Protein 4H0H (pdb70)

B-factor: mean 30.55, std 14.92, range [14.15, 96.25]

Sequence (248 aa):
MEIQLQQSGPELVKPGASVKISCKASGYSFTDYIMLWVKQSHGKSLEWIGNINPYYGSTSYNLKFKGKATLTVDKSSSTAYMQLNSLTSEDSAVYYCARKNYYGSSLDYWGQGTTLTVSSAKTTGGGGSDVVMTQTPFSLPVSLGDQASISCRSSQSLVHSNGNTYLHWYLQKPGQSPKLLIYKVSNRFSGVPDRFSGSGSGTDFTLKISRVEAEDLGVYFCSQSTHVPYTFGGGTKLEIKFYPYPYA

Secondary structure (DSSP, 8-state):
---EEEE---EEE-TT--EEEEEEEESS-GGGSEEEEEEE-TTS-EEEEEEEETTTTEEEE-GGGBTTEEEEEETTTTEEEEEE-S--GGG-EEEEEEEE-SSS-SEEEE---EEEEE-S-S-----TTPPPEEEE-SEEEE-TT--EEEEEEESS--B-TTS-B-EEEEEE-TTS--EEEEETTTEEPTT--TTEEEEEETTEEEEEESS--GGG-EEEEEEE-SSSSPEE---EEEEE-/--S----

Solvent-accessible surface area: 11601 Å² total; per-residue (Å²): 201,149,43,102,7,94,7,33,44,91,53,61,19,129,78,57,40,57,9,108,0,28,0,105,4,35,30,38,61,9,33,42,62,8,1,3,0,0,19,19,13,181,82,142,28,7,45,8,0,0,14,2,17,1,89,143,42,59,58,53,43,29,150,135,12,132,76,47,5,67,7,56,34,56,116,118,44,33,9,0,54,0,60,2,45,73,1,68,84,142,12,38,8,39,2,9,0,0,18,3,0,78,114,0,1,0,6,10,67,29,0,102,12,1,61,1,32,11,28,86,48,197,109,97,85,114,49,88,102,58,5,84,11,80,9,78,46,181,47,36,61,5,53,96,46,54,147,7,58,3,35,0,129,8,76,76,51,0,77,23,120,68,54,56,23,4,0,1,0,1,10,21,64,97,94,76,11,0,107,6,13,0,39,48,16,62,59,96,31,95,84,22,46,120,26,4,44,8,52,38,82,17,43,56,0,26,0,97,2,71,119,2,60,69,99,2,37,2,34,0,4,0,8,0,5,11,56,93,32,16,25,28,0,56,7,0,88,1,70,67,178,145,57,3,94,20,42,105

Foldseek 3Di:
DDKAWAKDAAAEAAQQAKDKIKTQIDDDQLQQWKKWKWWAAVPWDIHTAKIARQVVQDIDGDVVCVVAWDWGDDNVRSMIMIMGGRHDQVRFTWMKIFTADDVQRHGAYIYFTYGYGHDPDDDDRDPPPDKAKAKPDQEAADAFFAKDKIKIFIPWFQQAPVRFRFKFKWFAAPSGDIHTAGGRFFHGDPPHDPQWGKHDGTGIIMIMRRGHDPVRFGWMKMWGDSDPPIDIYGIYGYYYD/DDDDDDD

CATH classification: 2.60.40.10 (+1 more: 2.60.40.10)

Radius of gyration: 17.87 Å; Cα contacts (8 Å, |Δi|>4): 669; chains: 2; bounding box: 43×42×44 Å

Nearest PDB structures (foldseek):
  4h0h-assembly1_B  TM=1.004E+00  e=2.629E-48  Mus musculus
  4h0i-assembly1_A  TM=1.002E+00  e=5.756E-45  Mus musculus
  5vf2-assembly1_A  TM=9.986E-01  e=4.930E-45  Mus musculus
  5yd5-assembly2_C  TM=9.554E-01  e=4.126E-36  Mus musculus
  3juy-assembly2_B  TM=9.119E-01  e=1.283E-30  Homo sapiens

Structure (mmCIF, N/CA/C/O backbone):
data_4H0H
#
_entry.id   4H0H
#
_cell.length_a   80.330
_cell.length_b   80.330
_cell.length_c   74.980
_cell.angle_alpha   90.00
_cell.angle_beta   90.00
_cell.angle_gamma   120.00
#
_symmetry.space_group_name_H-M   'P 31 2 1'
#
loop_
_entity.id
_entity.type
_entity.pdbx_description
1 polymer '2D10 scFv'
2 polymer peptide
3 water water
#
loop_
_atom_site.group_PDB
_atom_site.id
_atom_site.type_symbol
_atom_site.label_atom_id
_atom_site.label_alt_id
_atom_site.label_comp_id
_atom_site.label_asym_id
_atom_site.label_entity_id
_atom_site.label_seq_id
_atom_site.pdbx_PDB_ins_code
_atom_site.Cartn_x
_atom_site.Cartn_y
_atom_site.Cartn_z
_atom_site.occupancy
_atom_site.B_iso_or_equiv
_atom_site.auth_seq_id
_atom_site.auth_comp_id
_atom_site.auth_asym_id
_atom_site.auth_atom_id
_atom_site.pdbx_PDB_model_num
ATOM 1 N N . MET A 1 1 ? 32.484 -11.678 -20.369 1.00 54.10 1 MET B N 1
ATOM 2 C CA . MET A 1 1 ? 32.506 -11.128 -18.948 1.00 55.95 1 MET B CA 1
ATOM 3 C C . MET A 1 1 ? 32.661 -12.217 -17.856 1.00 54.30 1 MET B C 1
ATOM 4 O O . MET A 1 1 ? 32.695 -11.879 -16.644 1.00 54.15 1 MET B O 1
ATOM 9 N N . GLU A 1 2 ? 32.798 -13.484 -18.308 1.00 51.06 2 GLU B N 1
ATOM 10 C CA . GLU A 1 2 ? 32.853 -14.661 -17.404 1.00 47.95 2 GLU B CA 1
ATOM 11 C C . GLU A 1 2 ? 31.876 -14.627 -16.209 1.00 43.74 2 GLU B C 1
ATOM 12 O O . GLU A 1 2 ? 31.637 -13.596 -15.600 1.00 42.99 2 GLU B O 1
ATOM 18 N N . ILE A 1 3 ? 31.295 -15.772 -15.939 1.00 40.70 3 ILE B N 1
ATOM 19 C CA . ILE A 1 3 ? 30.231 -15.862 -15.000 1.00 36.53 3 ILE B CA 1
ATOM 20 C C . ILE A 1 3 ? 30.802 -15.753 -13.588 1.00 35.22 3 ILE B C 1
ATOM 21 O O . ILE A 1 3 ? 31.845 -16.318 -13.276 1.00 33.07 3 ILE B O 1
ATOM 26 N N . GLN A 1 4 ? 30.080 -15.025 -12.736 1.00 34.05 4 GLN B N 1
ATOM 27 C CA . GLN A 1 4 ? 30.397 -14.946 -11.339 1.00 30.58 4 GLN B CA 1
ATOM 28 C C . GLN A 1 4 ? 29.159 -14.864 -10.413 1.00 28.26 4 GLN B C 1
ATOM 29 O O . GLN A 1 4 ? 28.199 -14.187 -10.738 1.00 25.51 4 GLN B O 1
ATOM 35 N N . LEU A 1 5 ? 29.190 -15.588 -9.280 1.00 25.11 5 LEU B N 1
ATOM 36 C CA . LEU A 1 5 ? 28.073 -15.599 -8.332 1.00 23.91 5 LEU B CA 1
ATOM 37 C C . LEU A 1 5 ? 28.737 -15.078 -7.084 1.00 24.35 5 LEU B C 1
ATOM 38 O O . LEU A 1 5 ? 29.562 -15.750 -6.489 1.00 23.10 5 LEU B O 1
ATOM 43 N N . GLN A 1 6 ? 28.327 -13.872 -6.701 1.00 23.09 6 GLN B N 1
ATOM 44 C CA . GLN A 1 6 ? 28.941 -13.204 -5.573 1.00 23.96 6 GLN B CA 1
ATOM 45 C C . GLN A 1 6 ? 27.960 -13.092 -4.376 1.00 23.31 6 GLN B C 1
ATOM 46 O O . GLN A 1 6 ? 26.987 -12.366 -4.411 1.00 20.16 6 GLN B O 1
ATOM 52 N N . GLN A 1 7 ? 28.257 -13.840 -3.302 1.00 23.45 7 GLN B N 1
ATOM 53 C CA . GLN A 1 7 ? 27.318 -13.851 -2.128 1.00 22.62 7 GLN B CA 1
ATOM 54 C C . GLN A 1 7 ? 27.694 -12.794 -1.117 1.00 23.03 7 GLN B C 1
ATOM 55 O O . GLN A 1 7 ? 28.859 -12.295 -1.080 1.00 21.14 7 GLN B O 1
ATOM 61 N N . SER A 1 8 ? 26.768 -12.485 -0.246 1.00 22.83 8 SER B N 1
ATOM 62 C CA . SER A 1 8 ? 27.013 -11.562 0.793 1.00 23.40 8 SER B CA 1
ATOM 63 C C . SER A 1 8 ? 27.991 -12.081 1.844 1.00 22.18 8 SER B C 1
ATOM 64 O O . SER A 1 8 ? 28.340 -13.286 1.869 1.00 20.90 8 SER B O 1
ATOM 6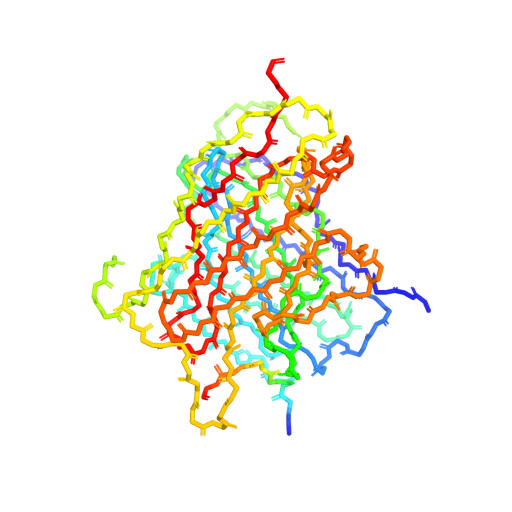7 N N . GLY A 1 9 ? 28.483 -11.181 2.689 1.00 21.53 9 GLY B N 1
ATOM 68 C CA . GLY A 1 9 ? 29.593 -11.550 3.585 1.00 21.94 9 GLY B CA 1
ATOM 69 C C . GLY A 1 9 ? 29.136 -12.422 4.772 1.00 23.23 9 GLY B C 1
ATOM 70 O O . GLY A 1 9 ? 27.959 -12.649 4.968 1.00 22.41 9 GLY B O 1
ATOM 71 N N . PRO A 1 10 ? 30.095 -12.867 5.585 1.00 23.75 10 PRO B N 1
ATOM 72 C CA . PRO A 1 10 ? 29.792 -13.722 6.770 1.00 24.25 10 PRO B CA 1
ATOM 73 C C . PRO A 1 10 ? 28.848 -13.069 7.703 1.00 25.94 10 PRO B C 1
ATOM 74 O O . PRO A 1 10 ? 28.842 -11.796 7.826 1.00 25.53 10 PRO B O 1
ATOM 78 N N . GLU A 1 11 ? 28.006 -13.887 8.371 1.00 26.20 11 GLU B N 1
ATOM 79 C CA . GLU A 1 11 ? 26.977 -13.358 9.251 1.00 28.21 11 GLU B CA 1
ATOM 80 C C . GLU A 1 11 ? 27.109 -13.919 10.690 1.00 28.93 11 GLU B C 1
ATOM 81 O O . GLU A 1 11 ? 27.379 -15.093 10.884 1.00 27.10 11 GLU B O 1
ATOM 87 N N . LEU A 1 12 ? 26.839 -13.058 11.650 1.00 29.70 12 LEU B N 1
ATOM 88 C CA . LEU A 1 12 ? 26.881 -13.411 13.071 1.00 31.41 12 LEU B CA 1
ATOM 89 C C . LEU A 1 12 ? 25.520 -13.015 13.589 1.00 30.89 12 LEU B C 1
ATOM 90 O O . LEU A 1 12 ? 25.197 -11.838 13.558 1.00 32.17 12 LEU B O 1
ATOM 95 N N . VAL A 1 13 ? 24.694 -13.995 13.974 1.00 27.19 13 VAL B N 1
ATOM 96 C CA . VAL A 1 13 ? 23.356 -13.655 14.357 1.00 29.96 13 VAL B CA 1
ATOM 97 C C . VAL A 1 13 ? 22.968 -14.355 15.667 1.00 29.22 13 VAL B C 1
ATOM 98 O O . VAL A 1 13 ? 23.598 -15.343 16.040 1.00 29.95 13 VAL B O 1
ATOM 102 N N . LYS A 1 14 ? 21.993 -13.782 16.347 1.00 29.17 14 LYS B N 1
ATOM 103 C CA . LYS A 1 14 ? 21.479 -14.324 17.613 1.00 31.93 14 LYS B CA 1
ATOM 104 C C . LYS A 1 14 ? 20.442 -15.459 17.278 1.00 28.48 14 LYS B C 1
ATOM 105 O O . LYS A 1 14 ? 19.702 -15.354 16.339 1.00 25.40 14 LYS B O 1
ATOM 111 N N . PRO A 1 15 ? 20.391 -16.487 18.129 1.00 28.48 15 PRO B N 1
ATOM 112 C CA . PRO A 1 15 ? 19.384 -17.534 17.923 1.00 27.59 15 PRO B CA 1
ATOM 113 C C . PRO A 1 15 ? 18.013 -16.908 17.875 1.00 26.95 15 PRO B C 1
ATOM 114 O O . PRO A 1 15 ? 17.739 -15.975 18.604 1.00 26.27 15 PRO B O 1
ATOM 118 N N . GLY A 1 16 ? 17.164 -17.386 1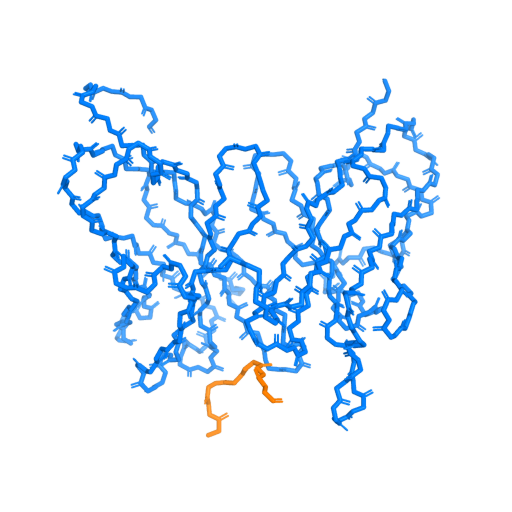6.987 1.00 24.35 16 GLY B N 1
ATOM 119 C CA . GLY A 1 16 ? 15.820 -16.814 16.939 1.00 25.81 16 GLY B CA 1
ATOM 120 C C . GLY A 1 16 ? 15.686 -15.705 15.897 1.00 26.01 16 GLY B C 1
ATOM 121 O O . GLY A 1 16 ? 14.596 -15.420 15.440 1.00 26.26 16 GLY B O 1
ATOM 122 N N . ALA A 1 17 ? 16.818 -15.146 15.474 1.00 25.89 17 ALA B N 1
ATOM 123 C CA . ALA A 1 17 ? 16.774 -14.076 14.487 1.00 26.51 17 ALA B CA 1
ATOM 124 C C . ALA A 1 17 ? 16.593 -14.727 13.116 1.00 26.85 17 ALA B C 1
ATOM 125 O O . ALA A 1 17 ? 16.535 -15.987 12.984 1.00 23.60 17 ALA B O 1
ATOM 127 N N . SER A 1 18 ? 16.502 -13.868 12.101 1.00 26.64 18 SER B N 1
ATOM 128 C CA . SER A 1 18 ? 16.435 -14.322 10.678 1.00 27.64 18 SER B CA 1
ATOM 129 C C . SER A 1 18 ? 17.641 -13.728 9.965 1.00 26.63 18 SER B C 1
ATOM 130 O O . SER A 1 18 ? 18.251 -12.760 10.454 1.00 25.85 18 SER B O 1
ATOM 133 N N . VAL A 1 19 ? 17.997 -14.311 8.827 1.00 24.55 19 VAL B N 1
ATOM 134 C CA . VAL A 1 19 ? 19.103 -13.726 7.993 1.00 24.99 19 VAL B CA 1
ATOM 135 C C . VAL A 1 19 ? 18.665 -13.831 6.523 1.00 25.69 19 VAL B C 1
ATOM 136 O O . VAL A 1 19 ? 17.953 -14.786 6.132 1.00 22.06 19 VAL B O 1
ATOM 140 N N . LYS A 1 20 ? 19.026 -12.826 5.745 1.00 24.34 20 LYS B N 1
ATOM 141 C CA . LYS A 1 20 ? 18.737 -12.870 4.327 1.00 25.59 20 LYS B CA 1
ATOM 142 C C . LYS A 1 20 ? 20.063 -12.824 3.577 1.00 25.89 20 LYS B C 1
ATOM 143 O O . LYS A 1 20 ? 20.743 -11.834 3.617 1.00 26.64 20 LYS B O 1
ATOM 149 N N . ILE A 1 21 ? 20.453 -13.949 2.989 1.00 25.05 21 ILE B N 1
ATOM 150 C CA . ILE A 1 21 ? 21.731 -14.052 2.282 1.00 23.89 21 ILE B CA 1
ATOM 151 C C . ILE A 1 21 ? 21.490 -13.723 0.760 1.00 24.47 21 ILE B C 1
ATOM 152 O O . ILE A 1 21 ? 20.528 -14.201 0.164 1.00 23.99 21 ILE B O 1
ATOM 157 N N . SER A 1 22 ? 22.386 -12.914 0.157 1.00 22.57 22 SER B N 1
ATOM 158 C CA . SER A 1 22 ? 22.235 -12.563 -1.259 1.00 22.38 22 SER B CA 1
ATOM 159 C C . SER A 1 22 ? 23.234 -13.276 -2.144 1.00 21.15 22 SER B C 1
ATOM 160 O O . SER A 1 22 ? 24.254 -13.660 -1.735 1.00 21.75 22 SER B O 1
ATOM 163 N N . CYS A 1 23 ? 22.877 -13.388 -3.439 1.00 23.39 23 CYS B N 1
ATOM 164 C CA . CYS A 1 23 ? 23.725 -14.071 -4.411 1.00 22.09 23 CYS B CA 1
ATOM 165 C C . CYS A 1 23 ? 23.587 -13.298 -5.722 1.00 22.37 23 CYS B C 1
ATOM 166 O O . CYS A 1 23 ? 22.648 -13.528 -6.473 1.00 18.84 23 CYS B O 1
ATOM 169 N N . LYS A 1 24 ? 24.524 -12.360 -5.966 1.00 21.84 24 LYS B N 1
ATOM 170 C CA . LYS A 1 24 ? 24.423 -11.494 -7.174 1.00 22.97 24 LYS B CA 1
ATOM 171 C C . LYS A 1 24 ? 25.107 -12.183 -8.347 1.00 22.13 24 LYS B C 1
ATOM 172 O O . LYS A 1 24 ? 26.280 -12.547 -8.302 1.00 21.16 24 LYS B O 1
ATOM 178 N N . ALA A 1 25 ? 24.348 -12.377 -9.414 1.00 22.74 25 ALA B N 1
ATOM 179 C CA . ALA A 1 25 ? 24.890 -13.056 -10.581 1.00 23.56 25 ALA B CA 1
ATOM 180 C C . ALA A 1 25 ? 25.361 -11.960 -11.611 1.00 24.92 25 ALA B C 1
ATOM 181 O O . ALA A 1 25 ? 24.737 -10.928 -11.755 1.00 23.54 25 ALA B O 1
ATOM 183 N N . SER A 1 26 ? 26.428 -12.261 -12.314 1.00 27.25 26 SER B N 1
ATOM 184 C CA . SER A 1 26 ? 26.908 -11.410 -13.402 1.00 28.27 26 SER B CA 1
ATOM 185 C C . SER A 1 26 ? 27.585 -12.318 -14.440 1.00 27.98 26 SER B C 1
ATOM 186 O O . SER A 1 26 ? 28.079 -13.455 -14.124 1.00 26.64 26 SER B O 1
ATOM 189 N N . GLY A 1 27 ? 27.537 -11.865 -15.707 1.00 27.68 27 GLY B N 1
ATOM 190 C CA . GLY A 1 27 ? 28.238 -12.636 -16.803 1.00 27.09 27 GLY B CA 1
ATOM 191 C C . GLY A 1 27 ? 27.280 -13.558 -17.525 1.00 26.00 27 GLY B C 1
ATOM 192 O O . GLY A 1 27 ? 27.672 -14.229 -18.475 1.00 26.74 27 GLY B O 1
ATOM 193 N N . TYR A 1 28 ? 26.001 -13.597 -17.094 1.00 23.99 28 TYR B N 1
ATOM 194 C CA . TYR A 1 28 ? 24.997 -14.435 -17.836 1.00 23.31 28 TYR B CA 1
ATOM 195 C C . TYR A 1 28 ? 23.603 -13.899 -17.693 1.00 21.68 28 TYR B C 1
ATOM 196 O O . TYR A 1 28 ? 23.358 -13.009 -16.903 1.00 24.14 28 TYR B O 1
ATOM 205 N N . SER A 1 29 ? 22.691 -14.452 -18.436 1.00 20.96 29 SER B N 1
ATOM 206 C CA . SER A 1 29 ? 21.314 -14.011 -18.450 1.00 22.51 29 SER B CA 1
ATOM 207 C C . SER A 1 29 ? 20.624 -14.664 -17.213 1.00 21.12 29 SER B C 1
ATOM 208 O O . SER A 1 29 ? 20.281 -15.845 -17.236 1.00 20.12 29 SER B O 1
ATOM 211 N N . PHE A 1 30 ? 20.486 -13.860 -16.167 1.00 21.36 30 PHE B N 1
ATOM 212 C CA . PHE A 1 30 ? 19.955 -14.298 -14.867 1.00 21.67 30 PHE B CA 1
ATOM 213 C C . PHE A 1 30 ? 18.673 -15.143 -14.967 1.00 22.24 30 PHE B C 1
ATOM 214 O O . PHE A 1 30 ? 18.579 -16.204 -14.359 1.00 20.11 30 PHE B O 1
ATOM 222 N N . THR A 1 31 ? 17.693 -14.699 -15.771 1.00 22.58 31 THR B N 1
ATOM 223 C CA . THR A 1 31 ? 16.420 -15.429 -15.859 1.00 23.96 31 THR B CA 1
ATOM 224 C C . THR A 1 31 ? 16.433 -16.693 -16.736 1.00 22.40 31 THR B C 1
ATOM 225 O O . THR A 1 31 ? 15.438 -17.321 -16.867 1.00 23.65 31 THR B O 1
ATOM 229 N N . ASP A 1 32 ? 17.575 -17.059 -17.335 1.00 22.42 32 ASP B N 1
ATOM 230 C CA . ASP A 1 32 ? 17.659 -18.262 -18.158 1.00 19.79 32 ASP B CA 1
ATOM 231 C C . ASP A 1 32 ? 18.169 -19.488 -17.487 1.00 21.58 32 ASP B C 1
ATOM 232 O O . ASP A 1 32 ? 18.359 -20.548 -18.148 1.00 21.31 32 ASP B O 1
ATOM 237 N N . TYR A 1 33 ? 18.489 -19.378 -16.182 1.00 18.13 33 TYR B N 1
ATOM 238 C CA . TYR A 1 33 ? 19.104 -20.502 -15.442 1.00 18.25 33 TYR B CA 1
ATOM 239 C C . TYR A 1 33 ? 18.485 -20.622 -14.019 1.00 18.26 33 TYR B C 1
ATOM 240 O O . TYR A 1 33 ? 18.337 -19.598 -13.340 1.00 15.73 33 TYR B O 1
ATOM 249 N N . ILE A 1 34 ? 18.194 -21.876 -13.613 1.00 18.79 34 ILE B N 1
ATOM 250 C CA . ILE A 1 34 ? 17.720 -22.153 -12.247 1.00 19.12 34 ILE B CA 1
ATOM 251 C C . ILE A 1 34 ? 18.830 -21.816 -11.265 1.00 20.57 34 ILE B C 1
ATOM 252 O O . ILE A 1 34 ? 20.000 -22.091 -11.547 1.00 19.98 34 ILE B O 1
ATOM 257 N N . MET A 1 35 ? 18.461 -21.217 -10.121 1.00 19.78 35 MET B N 1
ATOM 258 C CA . MET A 1 35 ? 19.464 -20.942 -9.093 1.00 19.10 35 MET B CA 1
ATOM 259 C C . MET A 1 35 ? 19.146 -21.899 -7.966 1.00 18.95 35 MET B C 1
ATOM 260 O O . MET A 1 35 ? 17.979 -21.991 -7.540 1.00 18.14 35 MET B O 1
ATOM 265 N N . LEU A 1 36 ? 20.162 -22.674 -7.556 1.00 16.02 36 LEU B N 1
ATOM 266 C CA . LEU A 1 36 ? 20.001 -23.659 -6.559 1.00 17.69 36 LEU B CA 1
ATOM 267 C C . LEU A 1 36 ? 20.781 -23.219 -5.316 1.00 18.09 36 LEU B C 1
ATOM 268 O O . LEU A 1 36 ? 21.844 -22.535 -5.430 1.00 17.16 36 LEU B O 1
ATOM 273 N N . TRP A 1 37 ? 20.332 -23.644 -4.138 1.00 15.13 37 TRP B N 1
ATOM 274 C CA . TRP A 1 37 ? 21.068 -23.327 -2.917 1.00 16.01 37 TRP B CA 1
ATOM 275 C C . TRP A 1 37 ? 21.429 -24.590 -2.173 1.00 17.79 37 TRP B C 1
ATOM 276 O O . TRP A 1 37 ? 20.656 -25.619 -2.209 1.00 14.95 37 TRP B O 1
ATOM 287 N N . VAL A 1 38 ? 22.585 -24.562 -1.504 1.00 17.53 38 VAL B N 1
ATOM 288 C CA . VAL A 1 38 ? 23.141 -25.753 -0.857 1.00 17.07 38 VAL B CA 1
ATOM 289 C C . VAL A 1 38 ? 23.645 -25.355 0.530 1.00 17.15 38 VAL B C 1
ATOM 290 O O . VAL A 1 38 ? 24.182 -24.251 0.704 1.00 18.14 38 VAL B O 1
ATOM 294 N N . LYS A 1 39 ? 23.463 -26.245 1.495 1.00 16.41 39 LYS B N 1
ATOM 295 C CA . LYS A 1 39 ? 23.983 -26.041 2.852 1.00 17.30 39 LYS B CA 1
ATOM 296 C C . LYS A 1 39 ? 25.108 -26.975 3.106 1.00 17.01 39 LYS B C 1
ATOM 297 O O . LYS A 1 39 ? 25.027 -28.180 2.738 1.00 17.45 39 LYS B O 1
ATOM 303 N N . GLN A 1 40 ? 26.153 -26.510 3.798 1.00 17.68 40 GLN B N 1
ATOM 304 C CA . GLN A 1 40 ? 27.194 -27.439 4.140 1.00 18.99 40 GLN B CA 1
ATOM 305 C C . GLN A 1 40 ? 27.616 -27.200 5.600 1.00 21.71 40 GLN B C 1
ATOM 306 O O . GLN A 1 40 ? 28.299 -26.232 5.913 1.00 19.49 40 GLN B O 1
ATOM 312 N N . SER A 1 41 ? 27.138 -28.070 6.486 1.00 24.91 41 SER B N 1
ATOM 313 C CA . SER A 1 41 ? 27.465 -27.970 7.904 1.00 29.28 41 SER B CA 1
ATOM 314 C C . SER A 1 41 ? 28.961 -28.307 7.998 1.00 32.70 41 SER B C 1
ATOM 315 O O . SER A 1 41 ? 29.467 -29.153 7.233 1.00 32.26 41 SER B O 1
ATOM 318 N N . HIS A 1 42 ? 29.651 -27.682 8.974 1.00 36.73 42 HIS B N 1
ATOM 319 C CA . HIS A 1 42 ? 31.113 -27.822 9.050 1.00 40.36 42 HIS B CA 1
ATOM 320 C C . HIS A 1 42 ? 31.418 -29.317 9.051 1.00 40.59 42 HIS B C 1
ATOM 321 O O . HIS A 1 42 ? 30.871 -30.085 9.872 1.00 41.41 42 HIS B O 1
ATOM 328 N N . GLY A 1 43 ? 32.196 -29.738 8.056 1.00 41.77 43 GLY B N 1
ATOM 329 C CA . GLY A 1 43 ? 32.743 -31.110 8.060 1.00 42.32 43 GLY B CA 1
ATOM 330 C C . GLY A 1 43 ? 31.784 -32.130 7.495 1.00 42.01 43 GLY B C 1
ATOM 331 O O . GLY A 1 43 ? 32.113 -33.330 7.420 1.00 41.66 43 GLY B O 1
ATOM 332 N N . LYS A 1 44 ? 30.609 -31.665 7.073 1.00 40.02 44 LYS B N 1
ATOM 333 C CA . LYS A 1 44 ? 29.628 -32.578 6.506 1.00 39.49 44 LYS B CA 1
ATOM 334 C C . LYS A 1 44 ? 29.436 -32.441 4.998 1.00 37.79 44 LYS B C 1
ATOM 335 O O . LYS A 1 44 ? 30.179 -31.679 4.330 1.00 37.17 44 LYS B O 1
ATOM 341 N N . SER A 1 45 ? 28.463 -33.188 4.477 1.00 33.53 45 SER B N 1
ATOM 342 C CA . SER A 1 45 ? 28.291 -33.225 3.038 1.00 32.96 45 SER B CA 1
ATOM 343 C C . SER A 1 45 ? 27.437 -32.008 2.627 1.00 28.93 45 SER B C 1
ATOM 344 O O . SER A 1 45 ? 27.073 -31.172 3.434 1.00 29.32 45 SER B O 1
ATOM 347 N N . LEU A 1 46 ? 27.159 -31.927 1.366 1.00 26.54 46 LEU B N 1
ATOM 348 C CA . LEU A 1 46 ? 26.367 -30.868 0.801 1.00 22.94 46 LEU B CA 1
ATOM 349 C C . LEU A 1 46 ? 24.876 -31.327 0.897 1.00 22.37 46 LEU B C 1
ATOM 350 O O . LEU A 1 46 ? 24.598 -32.463 0.617 1.00 20.44 46 LEU B O 1
ATOM 355 N N . GLU A 1 47 ? 24.011 -30.395 1.199 1.00 20.89 47 GLU B N 1
ATOM 356 C CA . GLU A 1 47 ? 22.588 -30.645 1.233 1.00 21.66 47 GLU B CA 1
ATOM 357 C C . GLU A 1 47 ? 21.827 -29.675 0.337 1.00 19.02 47 GLU B C 1
ATOM 358 O O . GLU A 1 47 ? 22.007 -28.443 0.424 1.00 18.85 47 GLU B O 1
ATOM 364 N N . TRP A 1 48 ? 20.999 -30.235 -0.540 1.00 19.44 48 TRP B N 1
ATOM 365 C CA . TRP A 1 48 ? 20.165 -29.408 -1.422 1.00 18.36 48 TRP B CA 1
ATOM 366 C C . TRP A 1 48 ? 19.115 -28.711 -0.536 1.00 19.81 48 TRP B C 1
ATOM 367 O O . TRP A 1 48 ? 18.401 -29.375 0.242 1.00 19.32 48 TRP B O 1
ATOM 378 N N . ILE A 1 49 ? 19.001 -27.392 -0.660 1.00 17.26 49 ILE B N 1
ATOM 379 C CA . ILE A 1 49 ? 18.032 -26.665 0.061 1.00 18.74 49 ILE B CA 1
ATOM 380 C C . ILE A 1 49 ? 16.781 -26.430 -0.761 1.00 21.43 49 ILE B C 1
ATOM 381 O O . ILE A 1 49 ? 15.631 -26.628 -0.284 1.00 20.51 49 ILE B O 1
ATOM 386 N N . GLY A 1 50 ? 16.966 -25.885 -1.981 1.00 20.01 50 GLY B N 1
ATOM 387 C CA . GLY A 1 50 ? 15.804 -25.663 -2.865 1.00 17.76 50 GLY B CA 1
ATOM 388 C C . GLY A 1 50 ? 16.309 -24.981 -4.129 1.00 19.66 50 GLY B C 1
ATOM 389 O O . GLY A 1 50 ? 17.515 -24.628 -4.208 1.00 19.61 50 GLY B O 1
ATOM 390 N N . ASN A 1 51 ? 15.416 -24.773 -5.060 1.00 19.21 51 ASN B N 1
ATOM 391 C CA . ASN A 1 51 ? 15.712 -24.151 -6.348 1.00 20.97 51 ASN B CA 1
ATOM 392 C C . ASN A 1 51 ? 14.736 -23.024 -6.569 1.00 19.17 51 ASN B C 1
ATOM 393 O O . ASN A 1 51 ? 13.599 -23.097 -6.122 1.00 21.65 51 ASN B O 1
ATOM 398 N N . ILE A 1 52 ? 15.130 -22.044 -7.330 1.00 19.33 52 ILE B N 1
ATOM 399 C CA . ILE A 1 52 ? 14.225 -20.981 -7.757 1.00 18.88 52 ILE B CA 1
ATOM 400 C C . ILE A 1 52 ? 14.430 -20.795 -9.250 1.00 21.11 52 ILE B C 1
ATOM 401 O O . ILE A 1 52 ? 15.544 -20.820 -9.748 1.00 19.00 52 ILE B O 1
ATOM 406 N N . ASN A 1 53 ? 13.332 -20.633 -9.952 1.00 21.30 53 ASN B N 1
ATOM 407 C CA . ASN A 1 53 ? 13.370 -20.263 -11.374 1.00 21.38 53 ASN B CA 1
ATOM 408 C C . ASN A 1 53 ? 13.168 -18.760 -11.442 1.00 21.61 53 ASN B C 1
ATOM 409 O O . ASN A 1 53 ? 12.021 -18.267 -11.270 1.00 21.78 53 ASN B O 1
ATOM 414 N N . PRO A 1 54 ? 14.256 -18.000 -11.694 1.00 20.76 54 PRO B N 1
ATOM 415 C CA . PRO A 1 54 ? 14.235 -16.542 -11.692 1.00 22.25 54 PRO B CA 1
ATOM 416 C C . PRO A 1 54 ? 13.223 -15.966 -12.714 1.00 24.24 54 PRO B C 1
ATOM 417 O O . PRO A 1 54 ? 12.663 -14.863 -12.508 1.00 23.28 54 PRO B O 1
ATOM 421 N N . TYR A 1 55 ? 12.964 -16.705 -13.755 1.00 26.21 55 TYR B N 1
ATOM 422 C CA . TYR A 1 55 ? 12.005 -16.190 -14.752 1.00 29.36 55 TYR B CA 1
ATOM 423 C C . TYR A 1 55 ? 10.551 -16.111 -14.177 1.00 30.84 55 TYR B C 1
ATOM 424 O O . TYR A 1 55 ? 9.886 -15.047 -14.299 1.00 29.40 55 TYR B O 1
ATOM 433 N N . TYR A 1 56 ? 10.113 -17.175 -13.529 1.00 30.54 56 TYR B N 1
ATOM 434 C CA . TYR A 1 56 ? 8.765 -17.238 -12.891 1.00 32.57 56 TYR B CA 1
ATOM 435 C C . TYR A 1 56 ? 8.712 -16.865 -11.455 1.00 32.49 56 TYR B C 1
ATOM 436 O O . TYR A 1 56 ? 7.643 -16.429 -10.939 1.00 31.36 56 TYR B O 1
ATOM 445 N N . GLY A 1 57 ? 9.832 -17.037 -10.750 1.00 30.58 57 GLY B N 1
ATOM 446 C CA . GLY A 1 57 ? 9.834 -16.817 -9.272 1.00 27.34 57 GLY B CA 1
ATOM 447 C C . GLY A 1 57 ? 9.269 -18.080 -8.597 1.00 27.95 57 GLY B C 1
ATOM 448 O O . GLY A 1 57 ? 9.095 -18.103 -7.350 1.00 27.02 57 GLY B O 1
ATOM 449 N N . SER A 1 58 ? 9.072 -19.141 -9.376 1.00 24.67 58 SER B N 1
ATOM 450 C CA . SER A 1 58 ? 8.595 -20.435 -8.832 1.00 24.61 58 SER B CA 1
ATOM 451 C C . SER A 1 58 ? 9.739 -21.181 -8.112 1.00 24.51 58 SER B C 1
ATOM 452 O O . SER A 1 58 ? 10.938 -21.091 -8.516 1.00 23.25 58 SER B O 1
ATOM 455 N N . THR A 1 59 ? 9.390 -21.921 -7.103 1.00 21.48 59 THR B N 1
ATOM 456 C CA . THR A 1 59 ? 10.401 -22.635 -6.288 1.00 22.43 59 THR B CA 1
ATOM 457 C C . THR A 1 59 ? 10.037 -24.047 -5.989 1.00 23.64 59 THR B C 1
ATOM 458 O O . THR A 1 59 ? 8.883 -24.485 -6.205 1.00 22.55 59 THR B O 1
ATOM 462 N N . SER A 1 60 ? 11.043 -24.810 -5.521 1.00 22.86 60 SER B N 1
ATOM 463 C CA . SER A 1 60 ? 10.830 -26.149 -5.061 1.00 25.25 60 SER B CA 1
ATOM 464 C C . SER A 1 60 ? 11.861 -26.378 -3.961 1.00 24.94 60 SER B C 1
ATOM 465 O O . SER A 1 60 ? 13.030 -25.978 -4.118 1.00 26.00 60 SER B O 1
ATOM 468 N N . TYR A 1 61 ? 11.462 -27.033 -2.893 1.00 23.66 61 TYR B N 1
ATOM 469 C CA . TYR A 1 61 ? 12.371 -27.206 -1.708 1.00 22.00 61 TYR B CA 1
ATOM 470 C C . TYR A 1 61 ? 12.602 -28.614 -1.350 1.00 22.20 61 TYR B C 1
ATOM 471 O O . TYR A 1 61 ? 11.762 -29.469 -1.572 1.00 18.27 61 TYR B O 1
ATOM 480 N N . ASN A 1 62 ? 13.733 -28.826 -0.658 1.00 21.61 62 ASN B N 1
ATOM 481 C CA . ASN A 1 62 ? 14.021 -30.097 -0.086 1.00 21.83 62 ASN B CA 1
ATOM 482 C C . ASN A 1 62 ? 12.989 -30.104 1.053 1.00 22.31 62 ASN B C 1
ATOM 483 O O . ASN A 1 62 ? 12.871 -29.097 1.742 1.00 18.31 62 ASN B O 1
ATOM 488 N N . LEU A 1 63 ? 12.293 -31.230 1.240 1.00 21.31 63 LEU B N 1
ATOM 489 C CA . LEU A 1 63 ? 11.296 -31.299 2.370 1.00 24.86 63 LEU B CA 1
ATOM 490 C C . LEU A 1 63 ? 11.793 -30.801 3.689 1.00 22.73 63 LEU B C 1
ATOM 491 O O . LEU A 1 63 ? 11.115 -29.996 4.339 1.00 25.59 63 LEU B O 1
ATOM 496 N N . LYS A 1 64 ? 13.011 -31.160 4.088 1.00 23.64 64 LYS B N 1
ATOM 497 C CA . LYS A 1 64 ? 13.495 -30.657 5.358 1.00 23.71 64 LYS B CA 1
ATOM 498 C C . LYS A 1 64 ? 13.698 -29.166 5.515 1.00 24.83 64 LYS B C 1
ATOM 499 O O . LYS A 1 64 ? 13.765 -28.689 6.656 1.00 24.80 64 LYS B O 1
ATOM 505 N N . PHE A 1 65 ? 13.822 -28.419 4.390 1.00 21.26 65 PHE B N 1
ATOM 506 C CA . PHE A 1 65 ? 14.029 -26.959 4.530 1.00 21.05 65 PHE B CA 1
ATOM 507 C C . PHE A 1 65 ? 12.760 -26.164 4.242 1.00 21.65 65 PHE B C 1
ATOM 508 O O . PHE A 1 65 ? 12.715 -24.935 4.383 1.00 20.08 65 PHE B O 1
ATOM 516 N N . LYS A 1 66 ? 11.720 -26.875 3.783 1.00 21.96 66 LYS B N 1
ATOM 517 C CA . LYS A 1 66 ? 10.509 -26.245 3.493 1.00 23.27 66 LYS B CA 1
ATOM 518 C C . LYS A 1 66 ? 9.903 -25.682 4.789 1.00 22.64 66 LYS B C 1
ATOM 519 O O . LYS A 1 66 ? 9.659 -26.431 5.722 1.00 23.70 66 LYS B O 1
ATOM 525 N N . GLY A 1 67 ? 9.669 -24.398 4.826 1.00 21.62 67 GLY B N 1
ATOM 526 C CA . GLY A 1 67 ? 9.126 -23.756 6.041 1.00 22.71 67 GLY B CA 1
ATOM 527 C C . GLY A 1 67 ? 10.256 -23.090 6.830 1.00 22.74 67 GLY B C 1
ATOM 528 O O . GLY A 1 67 ? 9.992 -22.247 7.681 1.00 21.96 67 GLY B O 1
ATOM 529 N N . LYS A 1 68 ? 11.512 -23.468 6.513 1.00 21.12 68 LYS B N 1
ATOM 530 C CA . LYS A 1 68 ? 12.711 -22.882 7.163 1.00 23.46 68 LYS B CA 1
ATOM 531 C C . LYS A 1 68 ? 13.397 -21.792 6.245 1.00 24.84 68 LYS B C 1
ATOM 532 O O . LYS A 1 68 ? 13.812 -20.716 6.713 1.00 23.01 68 LYS B O 1
ATOM 538 N N . ALA A 1 69 ? 13.523 -22.120 4.959 1.00 22.80 69 ALA B N 1
ATOM 539 C CA . ALA A 1 69 ? 14.212 -21.265 3.989 1.00 22.02 69 ALA B CA 1
ATOM 540 C C . ALA A 1 69 ? 13.208 -20.729 2.995 1.00 22.23 69 ALA B C 1
ATOM 541 O O . ALA A 1 69 ? 12.288 -21.438 2.608 1.00 22.24 69 ALA B O 1
ATOM 543 N N . THR A 1 70 ? 13.374 -19.465 2.614 1.00 22.63 70 THR B N 1
ATOM 544 C CA . THR A 1 70 ? 12.524 -18.789 1.648 1.00 22.27 70 THR B CA 1
ATOM 545 C C . THR A 1 70 ? 13.425 -18.223 0.527 1.00 22.30 70 THR B C 1
ATOM 546 O O . THR A 1 70 ? 14.275 -17.405 0.772 1.00 20.16 70 THR B O 1
ATOM 550 N N . LEU A 1 71 ? 13.235 -18.748 -0.688 1.00 21.94 71 LEU B N 1
ATOM 551 C CA . LEU A 1 71 ? 14.032 -18.318 -1.844 1.00 20.34 71 LEU B CA 1
ATOM 552 C C . LEU A 1 71 ? 13.293 -17.268 -2.673 1.00 20.98 71 LEU B C 1
ATOM 553 O O . LEU A 1 71 ? 12.100 -17.441 -2.997 1.00 22.51 71 LEU B O 1
ATOM 558 N N . THR A 1 72 ? 13.961 -16.167 -2.959 1.00 19.67 72 THR B N 1
ATOM 559 C CA . THR A 1 72 ? 13.370 -15.133 -3.759 1.00 20.93 72 THR B CA 1
ATOM 560 C C . THR A 1 72 ? 14.376 -14.679 -4.767 1.00 21.64 72 THR B C 1
ATOM 561 O O . THR A 1 72 ? 15.593 -15.010 -4.648 1.00 18.58 72 THR B O 1
ATOM 565 N N . VAL A 1 73 ? 13.919 -13.875 -5.740 1.00 22.19 73 VAL B N 1
ATOM 566 C CA . VAL A 1 73 ? 14.800 -13.230 -6.736 1.00 23.94 73 VAL B CA 1
ATOM 567 C C . VAL A 1 73 ? 14.397 -11.763 -6.991 1.00 25.94 73 VAL B C 1
ATOM 568 O O . VAL A 1 73 ? 13.197 -11.383 -6.887 1.00 27.21 73 VAL B O 1
ATOM 572 N N . ASP A 1 74 ? 15.375 -10.955 -7.343 1.00 26.08 74 ASP B N 1
ATOM 573 C CA . ASP A 1 74 ? 15.177 -9.600 -7.784 1.00 27.55 74 ASP B CA 1
ATOM 574 C C . ASP A 1 74 ? 15.777 -9.500 -9.186 1.00 27.05 74 ASP B C 1
ATOM 575 O O . ASP A 1 74 ? 16.989 -9.410 -9.316 1.00 25.59 74 ASP B O 1
ATOM 580 N N . LYS A 1 75 ? 14.927 -9.577 -10.218 1.00 27.82 75 LYS B N 1
ATOM 581 C CA . LYS A 1 75 ? 15.445 -9.642 -11.576 1.00 30.29 75 LYS B CA 1
ATOM 582 C C . LYS A 1 75 ? 16.146 -8.363 -11.993 1.00 30.35 75 LYS B C 1
ATOM 583 O O . LYS A 1 75 ? 17.126 -8.416 -12.702 1.00 32.19 75 LYS B O 1
ATOM 589 N N . SER A 1 76 ? 15.715 -7.208 -11.497 1.00 32.98 76 SER B N 1
ATOM 590 C CA . SER A 1 76 ? 16.384 -5.968 -11.871 1.00 32.57 76 SER B CA 1
ATOM 591 C C . SER A 1 76 ? 17.849 -5.976 -11.525 1.00 34.93 76 SER B C 1
ATOM 592 O O . SER A 1 76 ? 18.707 -5.483 -12.326 1.00 33.43 76 SER B O 1
ATOM 595 N N . SER A 1 77 ? 18.181 -6.504 -10.332 1.00 31.74 77 SER B N 1
ATOM 596 C CA . SER A 1 77 ? 19.575 -6.525 -9.890 1.00 29.67 77 SER B CA 1
ATOM 597 C C . SER A 1 77 ? 20.222 -7.837 -10.138 1.00 28.26 77 SER B C 1
ATOM 598 O O . SER A 1 77 ? 21.380 -8.071 -9.718 1.00 28.94 77 SER B O 1
ATOM 601 N N . SER A 1 78 ? 19.496 -8.732 -10.802 1.00 27.15 78 SER B N 1
ATOM 602 C CA . SER A 1 78 ? 20.068 -10.053 -11.096 1.00 28.93 78 SER B CA 1
ATOM 603 C C . SER A 1 78 ? 20.602 -10.688 -9.819 1.00 25.03 78 SER B C 1
ATOM 604 O O . SER A 1 78 ? 21.686 -11.198 -9.770 1.00 26.17 78 SER B O 1
ATOM 607 N N . THR A 1 79 ? 19.793 -10.605 -8.761 1.00 27.26 79 THR B N 1
ATOM 608 C CA . THR A 1 79 ? 20.222 -11.139 -7.438 1.00 26.46 79 THR B CA 1
ATOM 609 C C . THR A 1 79 ? 19.216 -12.128 -6.914 1.00 24.27 79 THR B C 1
ATOM 610 O O . THR A 1 79 ? 17.979 -11.903 -7.005 1.00 23.75 79 THR B O 1
ATOM 614 N N . ALA A 1 80 ? 19.732 -13.241 -6.361 1.00 22.03 80 ALA B N 1
ATOM 615 C CA . ALA A 1 80 ? 18.851 -14.236 -5.732 1.00 20.62 80 ALA B CA 1
ATOM 616 C C . ALA A 1 80 ? 19.051 -14.155 -4.215 1.00 21.44 80 ALA B C 1
ATOM 617 O O . ALA A 1 80 ? 20.164 -13.902 -3.751 1.00 20.06 80 ALA B O 1
ATOM 619 N N . TYR A 1 81 ? 17.970 -14.402 -3.433 1.00 22.23 81 TYR B N 1
ATOM 620 C CA . TYR A 1 81 ? 18.089 -14.372 -2.013 1.00 20.72 81 TYR B CA 1
ATOM 621 C C . TYR A 1 81 ? 17.586 -15.626 -1.343 1.00 20.53 81 TYR B C 1
ATOM 622 O O . TYR A 1 81 ? 16.701 -16.337 -1.862 1.00 19.38 81 TYR B O 1
ATOM 631 N N . MET A 1 82 ? 18.155 -15.875 -0.186 1.00 18.43 82 MET B N 1
ATOM 632 C CA . MET A 1 82 ? 17.655 -17.005 0.676 1.00 20.73 82 MET B CA 1
ATOM 633 C C . MET A 1 82 ? 17.515 -16.451 2.091 1.00 21.03 82 MET B C 1
ATOM 634 O O . MET A 1 82 ? 18.517 -15.982 2.701 1.00 22.83 82 MET B O 1
ATOM 639 N N . GLN A 1 83 ? 16.296 -16.442 2.617 1.00 20.68 83 GLN B N 1
ATOM 640 C CA . GLN A 1 83 ? 16.133 -16.055 3.985 1.00 22.20 83 GLN B CA 1
ATOM 641 C C . GLN A 1 83 ? 15.934 -17.278 4.840 1.00 22.21 83 GLN B C 1
ATOM 642 O O . GLN A 1 83 ? 15.200 -18.209 4.428 1.00 21.78 83 GLN B O 1
ATOM 648 N N . LEU A 1 84 ? 16.598 -17.304 5.976 1.00 21.04 84 LEU B N 1
ATOM 649 C CA . LEU A 1 84 ? 16.477 -18.442 6.919 1.00 22.01 84 LEU B CA 1
ATOM 650 C C . LEU A 1 84 ? 15.882 -17.826 8.179 1.00 21.92 84 LEU B C 1
ATOM 651 O O . LEU A 1 84 ? 16.394 -16.808 8.626 1.00 20.62 84 LEU B O 1
ATOM 656 N N . ASN A 1 85 ? 14.836 -18.449 8.728 1.00 21.87 85 ASN B N 1
ATOM 657 C CA . ASN A 1 85 ? 14.171 -17.936 9.901 1.00 23.53 85 ASN B CA 1
ATOM 658 C C . ASN A 1 85 ? 14.379 -18.777 11.187 1.00 22.51 85 ASN B C 1
ATOM 659 O O . ASN A 1 85 ? 14.807 -19.926 11.124 1.00 22.13 85 ASN B O 1
ATOM 664 N N . SER A 1 86 ? 14.062 -18.189 12.338 1.00 21.79 86 SER B N 1
ATOM 665 C CA . SER A 1 86 ? 14.180 -18.895 13.622 1.00 22.74 86 SER B CA 1
ATOM 666 C C . SER A 1 86 ? 15.492 -19.665 13.736 1.00 21.16 86 SER B C 1
ATOM 667 O O . SER A 1 86 ? 15.510 -20.853 13.963 1.00 21.06 86 SER B O 1
ATOM 670 N N . LEU A 1 87 ? 16.597 -18.967 13.546 1.00 21.02 87 LEU B N 1
ATOM 671 C CA . LEU A 1 87 ? 17.921 -19.585 13.545 1.00 21.22 87 LEU B CA 1
ATOM 672 C C . LEU A 1 87 ? 18.336 -20.224 14.861 1.00 22.03 87 LEU B C 1
ATOM 673 O O . LEU A 1 87 ? 18.047 -19.701 15.942 1.00 23.04 87 LEU B O 1
ATOM 678 N N . THR A 1 88 ? 18.946 -21.410 14.753 1.00 20.89 88 THR B N 1
ATOM 679 C CA . THR A 1 88 ? 19.464 -22.108 15.936 1.00 21.08 88 THR B CA 1
ATOM 680 C C . THR A 1 88 ? 20.912 -22.440 15.617 1.00 20.52 88 THR B C 1
ATOM 681 O O . THR A 1 88 ? 21.362 -22.254 14.474 1.00 19.07 88 THR B O 1
ATOM 685 N N . SER A 1 89 ? 21.616 -22.983 16.591 1.00 20.19 89 SER B N 1
ATOM 686 C CA . SER A 1 89 ? 22.974 -23.405 16.433 1.00 23.17 89 SER B CA 1
ATOM 687 C C . SER A 1 89 ? 23.138 -24.416 15.278 1.00 25.63 89 SER B C 1
ATOM 688 O O . SER A 1 89 ? 24.191 -24.473 14.656 1.00 24.27 89 SER B O 1
ATOM 691 N N . GLU A 1 90 ? 22.090 -25.231 15.017 1.00 23.34 90 GLU B N 1
ATOM 692 C CA . GLU A 1 90 ? 22.166 -26.184 13.912 1.00 24.63 90 GLU B CA 1
ATOM 693 C C . GLU A 1 90 ? 22.062 -25.527 12.484 1.00 23.30 90 GLU B C 1
ATOM 694 O O . GLU A 1 90 ? 22.315 -26.202 11.463 1.00 19.56 90 GLU B O 1
ATOM 700 N N . ASP A 1 91 ? 21.809 -24.229 12.460 1.00 21.41 91 ASP B N 1
ATOM 701 C CA . ASP A 1 91 ? 21.805 -23.522 11.154 1.00 22.26 91 ASP B CA 1
ATOM 702 C C . ASP A 1 91 ? 23.199 -22.985 10.814 1.00 20.98 91 ASP B C 1
ATOM 703 O O . ASP A 1 91 ? 23.425 -22.504 9.670 1.00 19.91 91 ASP B O 1
ATOM 708 N N . SER A 1 92 ? 24.077 -23.020 11.787 1.00 19.92 92 SER B N 1
ATOM 709 C CA . SER A 1 92 ? 25.485 -22.527 11.540 1.00 21.43 92 SER B CA 1
ATOM 710 C C . SER A 1 92 ? 26.100 -23.421 10.493 1.00 20.14 92 SER B C 1
ATOM 711 O O . SER A 1 92 ? 26.223 -24.623 10.692 1.00 19.31 92 SER B O 1
ATOM 714 N N . ALA A 1 93 ? 26.502 -22.819 9.370 1.00 19.08 93 ALA B N 1
ATOM 715 C CA . ALA A 1 93 ? 27.102 -23.620 8.287 1.00 18.49 93 ALA B CA 1
ATOM 716 C C . ALA A 1 93 ? 27.527 -22.657 7.195 1.00 17.50 93 ALA B C 1
ATOM 717 O O . ALA A 1 93 ? 27.397 -21.435 7.364 1.00 17.04 93 ALA B O 1
ATOM 719 N N . VAL A 1 94 ? 28.023 -23.215 6.101 1.00 17.12 94 VAL B N 1
ATOM 720 C CA . VAL A 1 94 ? 28.326 -22.407 4.915 1.00 17.61 94 VAL B CA 1
ATOM 721 C C . VAL A 1 94 ? 27.240 -22.670 3.921 1.00 16.32 94 VAL B C 1
ATOM 722 O O . VAL A 1 94 ? 26.883 -23.843 3.675 1.00 17.94 94 VAL B O 1
ATOM 726 N N . TYR A 1 95 ? 26.673 -21.630 3.379 1.00 15.41 95 TYR B N 1
ATOM 727 C CA . TYR A 1 95 ? 25.579 -21.781 2.381 1.00 16.21 95 TYR B CA 1
ATOM 728 C C . TYR A 1 95 ? 26.111 -21.316 1.034 1.00 17.48 95 TYR B C 1
ATOM 729 O O . TYR A 1 95 ? 26.855 -20.269 0.968 1.00 17.26 95 TYR B O 1
ATOM 738 N N . TYR A 1 96 ? 25.760 -22.024 0.009 1.00 17.66 96 TYR B N 1
ATOM 739 C CA . TYR A 1 96 ? 26.173 -21.638 -1.378 1.00 18.97 96 TYR B CA 1
ATOM 740 C C . TYR A 1 96 ? 24.973 -21.491 -2.259 1.00 19.55 96 TYR B C 1
ATOM 741 O O . TYR A 1 96 ? 23.975 -22.198 -2.105 1.00 18.92 96 TYR B O 1
ATOM 750 N N . CYS A 1 97 ? 25.088 -20.571 -3.233 1.00 19.57 97 CYS B N 1
ATOM 751 C CA . CYS A 1 97 ? 24.180 -20.526 -4.335 1.00 17.97 97 CYS B CA 1
ATOM 752 C C . CYS A 1 97 ? 24.965 -21.075 -5.497 1.00 19.06 97 CYS B C 1
ATOM 753 O O . CYS A 1 97 ? 26.201 -20.949 -5.517 1.00 19.28 97 CYS B O 1
ATOM 756 N N . ALA A 1 98 ? 24.300 -21.668 -6.468 1.00 16.42 98 ALA B N 1
ATOM 757 C CA . ALA A 1 98 ? 24.998 -22.232 -7.590 1.00 17.76 98 ALA B CA 1
ATOM 758 C C . ALA A 1 98 ? 24.053 -22.274 -8.754 1.00 18.64 98 ALA B C 1
ATOM 759 O O . ALA A 1 98 ? 22.841 -22.537 -8.576 1.00 16.93 98 ALA B O 1
ATOM 761 N N . ARG A 1 99 ? 24.577 -21.955 -9.945 1.00 17.04 99 ARG B N 1
ATOM 762 C CA . ARG A 1 99 ? 23.768 -21.941 -11.133 1.00 14.61 99 ARG B CA 1
ATOM 763 C C . ARG A 1 99 ? 23.607 -23.330 -11.638 1.00 17.79 99 ARG B C 1
ATOM 764 O O . ARG A 1 99 ? 24.577 -24.141 -11.730 1.00 18.42 99 ARG B O 1
ATOM 772 N N . LYS A 1 100 ? 22.388 -23.660 -12.052 1.00 16.37 100 LYS B N 1
ATOM 773 C CA . LYS A 1 100 ? 22.158 -24.981 -12.563 1.00 17.14 100 LYS B CA 1
ATOM 774 C C . LYS A 1 100 ? 21.791 -24.920 -14.053 1.00 18.04 100 LYS B C 1
ATOM 775 O O . LYS A 1 100 ? 20.847 -24.133 -14.445 1.00 16.94 100 LYS B O 1
ATOM 781 N N . ASN A 1 101 ? 22.469 -25.701 -14.886 1.00 17.14 101 ASN B N 1
ATOM 782 C CA . ASN A 1 101 ? 22.168 -25.628 -16.328 1.00 20.44 101 ASN B CA 1
ATOM 783 C C . ASN A 1 101 ? 21.178 -26.697 -16.734 1.00 20.64 101 ASN B C 1
ATOM 784 O O . ASN A 1 101 ? 20.945 -27.644 -15.961 1.00 19.25 101 ASN B O 1
ATOM 789 N N . TYR A 1 102 ? 20.659 -26.581 -17.949 1.00 17.89 102 TYR B N 1
ATOM 790 C CA . TYR A 1 102 ? 19.692 -27.539 -18.452 1.00 18.89 102 TYR B CA 1
ATOM 791 C C . TYR A 1 102 ? 20.325 -28.706 -19.142 1.00 18.85 102 TYR B C 1
ATOM 792 O O . TYR A 1 102 ? 20.011 -29.850 -18.857 1.00 17.39 102 TYR B O 1
ATOM 801 N N . TYR A 1 103 ? 21.264 -28.438 -20.081 1.00 19.85 103 TYR B N 1
ATOM 802 C CA . TYR A 1 103 ? 21.875 -29.487 -20.888 1.00 20.15 103 TYR B CA 1
ATOM 803 C C . TYR A 1 103 ? 22.498 -30.539 -19.996 1.00 22.78 103 TYR B C 1
ATOM 804 O O . TYR A 1 103 ? 22.477 -31.739 -20.302 1.00 21.58 103 TYR B O 1
ATOM 813 N N . GLY A 1 104 ? 23.112 -30.120 -18.891 1.00 22.60 104 GLY B N 1
ATOM 814 C CA . GLY A 1 104 ? 23.742 -31.138 -18.053 1.00 23.07 104 GLY B CA 1
ATOM 815 C C . GLY A 1 104 ? 23.030 -31.395 -16.774 1.00 22.72 104 GLY B C 1
ATOM 816 O O . GLY A 1 104 ? 23.410 -32.294 -16.020 1.00 24.75 104 GLY B O 1
ATOM 817 N N . SER A 1 105 ? 22.040 -30.563 -16.481 1.00 23.48 105 SER B N 1
ATOM 818 C CA . SER A 1 105 ? 21.412 -30.552 -15.190 1.00 23.20 105 SER B CA 1
ATOM 819 C C . SER A 1 105 ? 22.445 -30.576 -14.099 1.00 23.03 105 SER B C 1
ATOM 820 O O . SER A 1 105 ? 22.270 -31.243 -13.019 1.00 20.84 105 SER B O 1
ATOM 823 N N . SER A 1 106 ? 23.542 -29.832 -14.314 1.00 19.76 106 SER B N 1
ATOM 824 C CA . SER A 1 106 ? 24.647 -29.807 -13.299 1.00 17.27 106 SER B CA 1
ATOM 825 C C . SER A 1 106 ? 24.864 -28.347 -12.785 1.00 18.89 106 SER B C 1
ATOM 826 O O . SER A 1 106 ? 24.323 -27.362 -13.340 1.00 19.42 106 SER B O 1
ATOM 829 N N . LEU A 1 107 ? 25.651 -28.214 -11.746 1.00 16.82 107 LEU B N 1
ATOM 830 C CA . LEU A 1 107 ? 25.911 -26.933 -11.126 1.00 18.00 107 LEU B CA 1
ATOM 831 C C . LEU A 1 107 ? 27.235 -26.429 -11.656 1.00 18.98 107 LEU B C 1
ATOM 832 O O . LEU A 1 107 ? 28.314 -26.781 -11.127 1.00 18.43 107 LEU B O 1
ATOM 837 N N . ASP A 1 108 ? 27.178 -25.673 -12.735 1.00 18.85 108 ASP B N 1
ATOM 838 C CA . ASP A 1 108 ? 28.421 -25.201 -13.408 1.00 20.46 108 ASP B CA 1
ATOM 839 C C . ASP A 1 108 ? 29.132 -24.071 -12.757 1.00 19.60 108 ASP B C 1
ATOM 840 O O . ASP A 1 108 ? 30.346 -23.990 -12.931 1.00 21.91 108 ASP B O 1
ATOM 845 N N . TYR A 1 109 ? 28.420 -23.193 -12.078 1.00 19.15 109 TYR B N 1
ATOM 846 C CA . TYR A 1 109 ? 29.039 -22.057 -11.415 1.00 19.91 109 TYR B CA 1
ATOM 847 C C . TYR A 1 109 ? 28.510 -21.925 -9.999 1.00 21.60 109 TYR B C 1
ATOM 848 O O . TYR A 1 109 ? 27.308 -21.814 -9.802 1.00 20.55 109 TYR B O 1
ATOM 857 N N . TRP A 1 110 ? 29.440 -21.809 -9.054 1.00 18.18 110 TRP B N 1
ATOM 858 C CA . TRP A 1 110 ? 29.105 -21.663 -7.590 1.00 19.81 110 TRP B CA 1
ATOM 859 C C . TRP A 1 110 ? 29.547 -20.331 -7.057 1.00 19.78 110 TRP B C 1
ATOM 860 O O . TRP A 1 110 ? 30.542 -19.739 -7.512 1.00 19.78 110 TRP B O 1
ATOM 871 N N . GLY A 1 111 ? 28.812 -19.834 -6.046 1.00 19.37 111 GLY B N 1
ATOM 872 C CA . GLY A 1 111 ? 29.168 -18.661 -5.340 1.00 16.08 111 GLY B CA 1
ATOM 873 C C . GLY A 1 111 ? 30.311 -19.023 -4.415 1.00 17.59 111 GLY B C 1
ATOM 874 O O . GLY A 1 111 ? 30.581 -20.211 -4.231 1.00 16.60 111 GLY B O 1
ATOM 875 N N . GLN A 1 112 ? 30.925 -18.010 -3.751 1.00 17.16 112 GLN B N 1
ATOM 876 C CA . GLN A 1 112 ? 32.064 -18.269 -2.901 1.00 19.70 112 GLN B CA 1
ATOM 877 C C . GLN A 1 112 ? 31.643 -18.799 -1.509 1.00 20.31 112 GLN B C 1
ATOM 878 O O . GLN A 1 112 ? 32.480 -19.232 -0.744 1.00 21.68 112 GLN B O 1
ATOM 884 N N . GLY A 1 113 ? 30.351 -18.751 -1.215 1.00 22.66 113 GLY B N 1
ATOM 885 C CA . GLY A 1 113 ? 29.849 -19.265 0.104 1.00 20.13 113 GLY B CA 1
ATOM 886 C C . GLY A 1 113 ? 29.680 -18.172 1.116 1.00 22.46 113 GLY B C 1
ATOM 887 O O . GLY A 1 113 ? 30.365 -17.086 1.065 1.00 21.00 113 GLY B O 1
ATOM 888 N N . THR A 1 114 ? 28.706 -18.348 2.001 1.00 21.44 114 THR B N 1
ATOM 889 C CA . THR A 1 114 ? 28.456 -17.393 3.042 1.00 21.94 114 THR B CA 1
ATOM 890 C C . THR A 1 114 ? 28.465 -18.181 4.344 1.00 23.43 114 THR B C 1
ATOM 891 O O . THR A 1 114 ? 27.587 -19.085 4.539 1.00 23.93 114 THR B O 1
ATOM 895 N N . THR A 1 115 ? 29.366 -17.831 5.257 1.00 22.12 115 THR B N 1
ATOM 896 C CA . THR A 1 115 ? 29.441 -18.486 6.561 1.00 21.22 115 THR B CA 1
ATOM 897 C C . THR A 1 115 ? 28.429 -17.827 7.527 1.00 21.97 115 THR B C 1
ATOM 898 O O . THR A 1 115 ? 28.431 -16.619 7.737 1.00 22.55 115 THR B O 1
ATOM 902 N N . LEU A 1 116 ? 27.559 -18.640 8.115 1.00 21.10 116 LEU B N 1
ATOM 903 C CA . LEU A 1 116 ? 26.591 -18.132 9.069 1.00 20.06 116 LEU B CA 1
ATOM 904 C C . LEU A 1 116 ? 26.928 -18.774 10.390 1.00 20.42 116 LEU B C 1
ATOM 905 O O . LEU A 1 116 ? 26.999 -19.982 10.519 1.00 17.36 116 LEU B O 1
ATOM 910 N N . THR A 1 117 ? 27.101 -17.912 11.388 1.00 21.53 117 THR B N 1
ATOM 911 C CA . THR A 1 117 ? 27.375 -18.405 12.754 1.00 23.62 117 THR B CA 1
ATOM 912 C C . THR A 1 117 ? 26.204 -17.938 13.622 1.00 24.48 117 THR B C 1
ATOM 913 O O . THR A 1 117 ? 25.966 -16.724 13.774 1.00 24.09 117 THR B O 1
ATOM 917 N N . VAL A 1 118 ? 25.482 -18.910 14.194 1.00 24.62 118 VAL B N 1
ATOM 918 C CA . VAL A 1 118 ? 24.329 -18.561 15.044 1.00 25.83 118 VAL B CA 1
ATOM 919 C C . VAL A 1 118 ? 24.810 -18.591 16.482 1.00 28.73 118 VAL B C 1
ATOM 920 O O . VAL A 1 118 ? 25.214 -19.648 16.995 1.00 28.24 118 VAL B O 1
ATOM 924 N N . SER A 1 119 ? 24.806 -17.437 17.121 1.00 33.17 119 SER B N 1
ATOM 925 C CA . SER A 1 119 ? 25.428 -17.350 18.472 1.00 38.13 119 SER B CA 1
ATOM 926 C C . SER A 1 119 ? 25.067 -16.111 19.239 1.00 39.55 119 SER B C 1
ATOM 927 O O . SER A 1 119 ? 24.649 -15.112 18.685 1.00 37.28 119 SER B O 1
ATOM 930 N N . SER A 1 120 ? 25.221 -16.188 20.563 1.00 45.19 120 SER B N 1
ATOM 931 C CA . SER A 1 120 ? 25.024 -15.004 21.445 1.00 48.07 120 SER B CA 1
ATOM 932 C C . SER A 1 120 ? 26.331 -14.193 21.516 1.00 50.94 120 SER B C 1
ATOM 933 O O . SER A 1 120 ? 26.312 -13.010 21.898 1.00 50.77 120 SER B O 1
ATOM 936 N N . ALA A 1 121 ? 27.453 -14.855 21.178 1.00 53.16 121 ALA B N 1
ATOM 937 C CA . ALA A 1 121 ? 28.825 -14.260 21.120 1.00 55.29 121 ALA B CA 1
ATOM 938 C C . ALA A 1 121 ? 28.872 -12.957 20.340 1.00 57.34 121 ALA B C 1
ATOM 939 O O . ALA A 1 121 ? 28.049 -12.701 19.438 1.00 56.94 121 ALA B O 1
ATOM 941 N N . LYS A 1 122 ? 29.856 -12.126 20.681 1.00 59.02 122 LYS B N 1
ATOM 942 C CA . LYS A 1 122 ? 29.886 -10.773 20.133 1.00 60.16 122 LYS B CA 1
ATOM 943 C C . LYS A 1 122 ? 30.745 -10.708 18.861 1.00 60.59 122 LYS B C 1
ATOM 944 O O . LYS A 1 122 ? 30.516 -9.851 17.997 1.00 59.14 122 LYS B O 1
ATOM 950 N N . THR A 1 123 ? 31.734 -11.609 18.764 1.00 61.31 123 THR B N 1
ATOM 951 C CA . THR A 1 123 ? 32.590 -11.724 17.588 1.00 62.47 123 THR B CA 1
ATOM 952 C C . THR A 1 123 ? 32.811 -13.204 17.218 1.00 63.36 123 THR B C 1
ATOM 953 O O . THR A 1 123 ? 32.442 -14.117 17.997 1.00 63.92 123 THR B O 1
ATOM 957 N N . THR A 1 124 ? 33.412 -13.417 16.034 1.00 63.52 124 THR B N 1
ATOM 958 C CA . THR A 1 124 ? 33.918 -14.739 15.570 1.00 63.94 124 THR B CA 1
ATOM 959 C C . THR A 1 124 ? 33.387 -15.068 14.173 1.00 64.04 124 THR B C 1
ATOM 960 O O . THR A 1 124 ? 32.205 -15.434 14.004 1.00 63.91 124 THR B O 1
ATOM 964 N N . GLY A 1 125 ? 34.283 -14.891 13.194 1.00 63.66 125 GLY B N 1
ATOM 965 C CA . GLY A 1 125 ? 33.959 -15.043 11.766 1.00 64.22 125 GLY B CA 1
ATOM 966 C C . GLY A 1 125 ? 33.451 -13.771 11.098 1.00 63.30 125 GLY B C 1
ATOM 967 O O . GLY A 1 125 ? 33.728 -13.529 9.927 1.00 63.37 125 GLY B O 1
ATOM 968 N N . GLY A 1 136 ? 13.248 -37.590 5.776 1.00 64.57 136 GLY B N 1
ATOM 969 C CA . GLY A 1 136 ? 14.596 -38.116 5.960 1.00 64.64 136 GLY B CA 1
ATOM 970 C C . GLY A 1 136 ? 15.006 -39.051 4.837 1.00 64.33 136 GLY B C 1
ATOM 971 O O . GLY A 1 136 ? 15.707 -38.635 3.921 1.00 64.94 136 GLY B O 1
ATOM 972 N N . GLY A 1 137 ? 14.573 -40.317 4.909 1.00 64.52 137 GLY B N 1
ATOM 973 C CA . GLY A 1 137 ? 14.881 -41.322 3.863 1.00 63.18 137 GLY B CA 1
ATOM 974 C C . GLY A 1 137 ? 13.827 -41.416 2.770 1.00 62.12 137 GLY B C 1
ATOM 975 O O . GLY A 1 137 ? 14.043 -41.003 1.609 1.00 62.18 137 GLY B O 1
ATOM 976 N N . GLY A 1 138 ? 12.666 -41.965 3.147 1.00 60.68 138 GLY B N 1
ATOM 977 C CA . GLY A 1 138 ? 11.529 -42.088 2.205 1.00 57.58 138 GLY B CA 1
ATOM 978 C C . GLY A 1 138 ? 11.959 -42.786 0.913 1.00 55.74 138 GLY B C 1
ATOM 979 O O . GLY A 1 1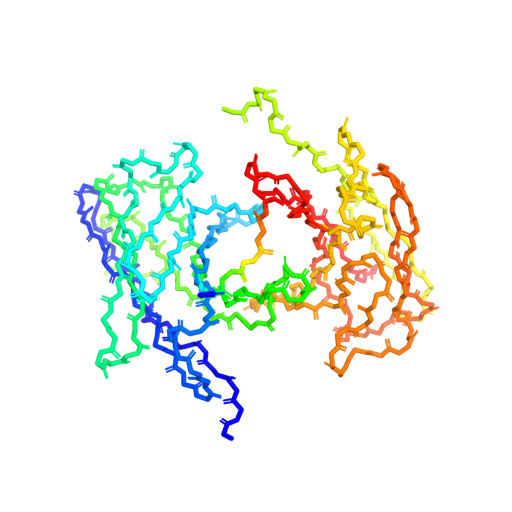38 ? 12.693 -43.791 0.922 1.00 56.57 138 GLY B O 1
ATOM 980 N N . SER A 1 139 ? 11.558 -42.224 -0.209 1.00 52.37 139 SER B N 1
ATOM 981 C CA . SER A 1 139 ? 11.926 -42.786 -1.485 1.00 48.80 139 SER B CA 1
ATOM 982 C C . SER A 1 139 ? 13.084 -41.964 -2.171 1.00 45.79 139 SER B C 1
ATOM 983 O O . SER A 1 139 ? 13.387 -42.187 -3.369 1.00 44.44 139 SER B O 1
ATOM 986 N N . ASP A 1 140 ? 13.707 -41.041 -1.421 1.00 41.50 140 ASP B N 1
ATOM 987 C CA . ASP A 1 140 ? 14.899 -40.277 -1.947 1.00 39.14 140 ASP B CA 1
ATOM 988 C C . ASP A 1 140 ? 16.003 -41.210 -2.407 1.00 36.00 140 ASP B C 1
ATOM 989 O O . ASP A 1 140 ? 16.260 -42.221 -1.747 1.00 33.79 140 ASP B O 1
ATOM 994 N N . VAL A 1 141 ? 16.629 -40.884 -3.560 1.00 32.67 141 VAL B N 1
ATOM 995 C CA . VAL A 1 141 ? 17.710 -41.697 -4.065 1.00 31.42 141 VAL B CA 1
ATOM 996 C C . VAL A 1 141 ? 18.920 -41.468 -3.200 1.00 32.19 141 VAL B C 1
ATOM 997 O O . VAL A 1 141 ? 19.334 -40.323 -3.002 1.00 34.83 141 VAL B O 1
ATOM 1001 N N . VAL A 1 142 ? 19.501 -42.539 -2.657 1.00 31.80 142 VAL B N 1
ATOM 1002 C CA . VAL A 1 142 ? 20.687 -42.417 -1.755 1.00 29.99 142 VAL B CA 1
ATOM 1003 C C . VAL A 1 142 ? 21.958 -42.665 -2.566 1.00 28.85 142 VAL B C 1
ATOM 1004 O O . VAL A 1 142 ? 22.009 -43.589 -3.396 1.00 29.20 142 VAL B O 1
ATOM 1008 N N . MET A 1 143 ? 22.946 -41.786 -2.385 1.00 27.32 143 MET B N 1
ATOM 1009 C CA . MET A 1 143 ? 24.219 -41.866 -3.085 1.00 25.29 143 MET B CA 1
ATOM 1010 C C . MET A 1 143 ? 25.277 -42.274 -2.062 1.00 25.78 143 MET B C 1
ATOM 1011 O O . MET A 1 143 ? 25.454 -41.617 -1.074 1.00 24.93 143 MET B O 1
ATOM 1016 N N . THR A 1 144 ? 25.944 -43.411 -2.316 1.00 27.81 144 THR B N 1
ATOM 1017 C CA . THR A 1 144 ? 26.944 -43.910 -1.334 1.00 28.38 144 THR B CA 1
ATOM 1018 C C . THR A 1 144 ? 28.323 -43.891 -1.984 1.00 27.72 144 THR B C 1
ATOM 1019 O O . THR A 1 144 ? 28.529 -44.470 -3.064 1.00 28.09 144 THR B O 1
ATOM 1023 N N . GLN A 1 145 ? 29.234 -43.177 -1.357 1.00 27.70 145 GLN B N 1
ATOM 1024 C CA . GLN A 1 145 ? 30.594 -43.056 -1.946 1.00 29.08 145 GLN B CA 1
ATOM 1025 C C . GLN A 1 145 ? 31.561 -43.884 -1.160 1.00 29.53 145 GLN B C 1
ATOM 1026 O O . GLN A 1 145 ? 31.528 -43.824 0.056 1.00 30.50 145 GLN B O 1
ATOM 1032 N N . THR A 1 146 ? 32.476 -44.544 -1.844 1.00 30.73 146 THR B N 1
ATOM 1033 C CA . THR A 1 146 ? 33.531 -45.361 -1.204 1.00 33.16 146 THR B CA 1
ATOM 1034 C C . THR A 1 146 ? 34.829 -45.135 -1.951 1.00 33.34 146 THR B C 1
ATOM 1035 O O . THR A 1 146 ? 34.829 -45.113 -3.210 1.00 34.70 146 THR B O 1
ATOM 1039 N N . PRO A 1 147 ? 35.951 -44.960 -1.226 1.00 33.43 147 PRO B N 1
ATOM 1040 C CA . PRO A 1 147 ? 36.018 -44.937 0.242 1.00 32.86 147 PRO B CA 1
ATOM 1041 C C . PRO A 1 147 ? 35.684 -43.562 0.782 1.00 32.47 147 PRO B C 1
ATOM 1042 O O . PRO A 1 147 ? 35.565 -42.603 0.003 1.00 31.41 147 PRO B O 1
ATOM 1046 N N . PHE A 1 148 ? 35.567 -43.457 2.091 1.00 31.80 148 PHE B N 1
ATOM 1047 C CA . PHE A 1 148 ? 35.346 -42.169 2.737 1.00 33.48 148 PHE B CA 1
ATOM 1048 C C . PHE A 1 148 ? 36.558 -41.321 2.528 1.00 28.58 148 PHE B C 1
ATOM 1049 O O . PHE A 1 148 ? 36.483 -40.095 2.449 1.00 27.51 148 PHE B O 1
ATOM 1057 N N . SER A 1 149 ? 37.700 -41.967 2.566 1.00 29.33 149 SER B N 1
ATOM 1058 C CA . SER A 1 149 ? 38.997 -41.208 2.486 1.00 27.46 149 SER B CA 1
ATOM 1059 C C . SER A 1 149 ? 39.978 -42.013 1.666 1.00 26.05 149 SER B C 1
ATOM 1060 O O . SER A 1 149 ? 40.007 -43.221 1.770 1.00 26.47 149 SER B O 1
ATOM 1063 N N . LEU A 1 150 ? 40.802 -41.321 0.889 1.00 24.80 150 LEU B N 1
ATOM 1064 C CA . LEU A 1 150 ? 41.789 -41.944 0.041 1.00 24.25 150 LEU B CA 1
ATOM 1065 C C . LEU A 1 150 ? 43.144 -41.225 0.153 1.00 24.95 150 LEU B C 1
ATOM 1066 O O . LEU A 1 150 ? 43.390 -40.185 -0.472 1.00 24.01 150 LEU B O 1
ATOM 1071 N N . PRO A 1 151 ? 44.038 -41.770 1.000 1.00 24.58 151 PRO B N 1
ATOM 1072 C CA . PRO A 1 151 ? 45.355 -41.185 1.176 1.00 25.47 151 PRO B CA 1
ATOM 1073 C C . PRO A 1 151 ? 46.264 -41.713 0.103 1.00 24.63 151 PRO B C 1
ATOM 1074 O O . PRO 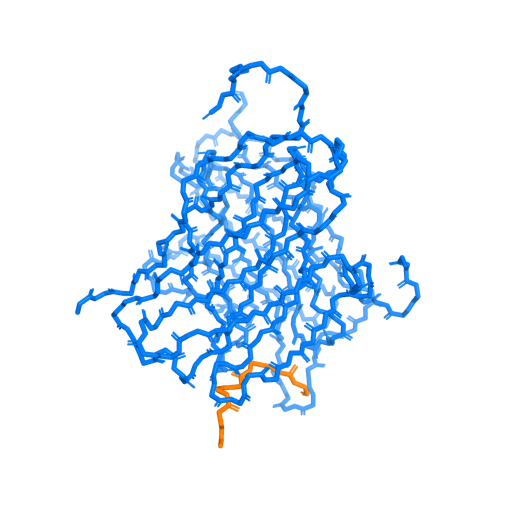A 1 151 ? 46.259 -42.955 -0.202 1.00 25.42 151 PRO B O 1
ATOM 1078 N N . VAL A 1 152 ? 47.043 -40.841 -0.485 1.00 23.01 152 VAL B N 1
ATOM 1079 C CA . VAL A 1 152 ? 47.970 -41.276 -1.522 1.00 23.34 152 VAL B CA 1
ATOM 1080 C C . VAL A 1 152 ? 49.257 -40.511 -1.435 1.00 25.06 152 VAL B C 1
ATOM 1081 O O . VAL A 1 152 ? 49.369 -39.509 -0.683 1.00 23.43 152 VAL B O 1
ATOM 1085 N N . SER A 1 153 ? 50.233 -40.950 -2.234 1.00 24.58 153 SER B N 1
ATOM 1086 C CA . SER A 1 153 ? 51.431 -40.178 -2.469 1.00 25.92 153 SER B CA 1
ATOM 1087 C C . SER A 1 153 ? 51.154 -39.447 -3.742 1.00 24.84 153 SER B C 1
ATOM 1088 O O . SER A 1 153 ? 50.529 -40.005 -4.615 1.00 26.19 153 SER B O 1
ATOM 1091 N N . LEU A 1 154 ? 51.611 -38.236 -3.867 1.00 25.79 154 LEU B N 1
ATOM 1092 C CA . LEU A 1 154 ? 51.437 -37.510 -5.141 1.00 29.04 154 LEU B CA 1
ATOM 1093 C C . LEU A 1 154 ? 51.999 -38.356 -6.272 1.00 30.32 154 LEU B C 1
ATOM 1094 O O . LEU A 1 154 ? 53.049 -39.032 -6.101 1.00 30.85 154 LEU B O 1
ATOM 1099 N N . GLY A 1 155 ? 51.274 -38.467 -7.373 1.00 28.96 155 GLY B N 1
ATOM 1100 C CA . GLY A 1 155 ? 51.742 -39.267 -8.476 1.00 27.80 155 GLY B CA 1
ATOM 1101 C C . GLY A 1 155 ? 50.945 -40.536 -8.570 1.00 30.98 155 GLY B C 1
ATOM 1102 O O . GLY A 1 155 ? 50.882 -41.161 -9.650 1.00 32.78 155 GLY B O 1
ATOM 1103 N N . ASP A 1 156 ? 50.362 -40.976 -7.454 1.00 29.34 156 ASP B N 1
ATOM 1104 C CA . ASP A 1 156 ? 49.640 -42.214 -7.502 1.00 30.58 156 ASP B CA 1
ATOM 1105 C C . ASP A 1 156 ? 48.405 -42.050 -8.421 1.00 30.78 156 ASP B C 1
ATOM 1106 O O . ASP A 1 156 ? 47.965 -40.935 -8.669 1.00 32.15 156 ASP B O 1
ATOM 1111 N N . GLN A 1 157 ? 47.848 -43.155 -8.839 1.00 31.42 157 GLN B N 1
ATOM 1112 C CA . GLN A 1 157 ? 46.540 -43.105 -9.528 1.00 33.41 157 GLN B CA 1
ATOM 1113 C C . GLN A 1 157 ? 45.531 -43.294 -8.400 1.00 32.68 157 GLN B C 1
ATOM 1114 O O . GLN A 1 157 ? 45.892 -43.858 -7.369 1.00 29.80 157 GLN B O 1
ATOM 1120 N N . ALA A 1 158 ? 44.287 -42.863 -8.627 1.00 29.41 158 ALA B N 1
ATOM 1121 C CA . ALA A 1 158 ? 43.222 -42.966 -7.642 1.00 29.38 158 ALA B CA 1
ATOM 1122 C C . ALA A 1 158 ? 41.929 -43.379 -8.327 1.00 27.95 158 ALA B C 1
ATOM 1123 O O . ALA A 1 158 ? 41.733 -43.135 -9.489 1.00 29.54 158 ALA B O 1
ATOM 1125 N N . SER A 1 159 ? 41.085 -44.049 -7.589 1.00 29.65 159 SER B N 1
ATOM 1126 C CA . SER A 1 159 ? 39.800 -44.497 -8.080 1.00 30.11 159 SER B CA 1
ATOM 1127 C C . SER A 1 159 ? 38.802 -44.412 -6.949 1.00 32.07 159 SER B C 1
ATOM 1128 O O . SER A 1 159 ? 39.044 -44.938 -5.862 1.00 32.86 159 SER B O 1
ATOM 1131 N N . ILE A 1 160 ? 37.668 -43.732 -7.174 1.00 30.62 160 ILE B N 1
ATOM 1132 C CA . ILE A 1 160 ? 36.681 -43.621 -6.101 1.00 32.15 160 ILE B CA 1
ATOM 1133 C C . ILE A 1 160 ? 35.299 -43.977 -6.659 1.00 32.66 160 ILE B C 1
ATOM 1134 O O . ILE A 1 160 ? 35.003 -43.684 -7.836 1.00 32.10 160 ILE B O 1
ATOM 1139 N N . SER A 1 161 ? 34.474 -44.623 -5.852 1.00 31.30 161 SER B N 1
ATOM 1140 C CA . SER A 1 161 ? 33.218 -45.062 -6.361 1.00 33.32 161 SER B CA 1
ATOM 1141 C C . SER A 1 161 ? 31.983 -44.401 -5.775 1.00 31.11 161 SER B C 1
ATOM 1142 O O . SER A 1 161 ? 32.007 -43.834 -4.723 1.00 31.28 161 SER B O 1
ATOM 1145 N N . CYS A 1 162 ? 30.891 -44.457 -6.539 1.00 29.40 162 CYS B N 1
ATOM 1146 C CA . CYS A 1 162 ? 29.643 -43.815 -6.129 1.00 29.21 162 CYS B CA 1
ATOM 1147 C C . CYS A 1 162 ? 28.502 -44.759 -6.554 1.00 29.53 162 CYS B C 1
ATOM 1148 O O . CYS A 1 162 ? 28.386 -45.096 -7.729 1.00 27.73 162 CYS B O 1
ATOM 1151 N N . ARG A 1 163 ? 27.703 -45.217 -5.588 1.00 29.22 163 ARG B N 1
ATOM 1152 C CA . ARG A 1 163 ? 26.580 -46.118 -5.918 1.00 30.16 163 ARG B CA 1
ATOM 1153 C C . ARG A 1 163 ? 25.229 -45.460 -5.582 1.00 29.61 163 ARG B C 1
ATOM 1154 O O . ARG A 1 163 ? 25.093 -44.835 -4.538 1.00 30.29 163 ARG B O 1
ATOM 1162 N N . SER A 1 164 ? 24.252 -45.542 -6.478 1.00 28.04 164 SER B N 1
ATOM 1163 C CA . SER A 1 164 ? 22.942 -44.988 -6.217 1.00 27.90 164 SER B CA 1
ATOM 1164 C C . SER A 1 164 ? 21.966 -46.119 -5.794 1.00 29.16 164 SER B C 1
ATOM 1165 O O . SER A 1 164 ? 22.129 -47.251 -6.238 1.00 28.74 164 SER B O 1
ATOM 1168 N N . SER A 1 165 ? 20.975 -45.787 -4.957 1.00 29.16 165 SER B N 1
ATOM 1169 C CA . SER A 1 165 ? 19.972 -46.776 -4.476 1.00 29.79 165 SER B CA 1
ATOM 1170 C C . SER A 1 165 ? 19.044 -47.210 -5.635 1.00 32.34 165 SER B C 1
ATOM 1171 O O . SER A 1 165 ? 18.355 -48.255 -5.537 1.00 32.27 165 SER B O 1
ATOM 1174 N N . GLN A 1 166 ? 19.043 -46.448 -6.741 1.00 31.81 166 GLN B N 1
ATOM 1175 C CA . GLN A 1 166 ? 18.310 -46.904 -7.947 1.00 33.15 166 GLN B CA 1
ATOM 1176 C C . GLN A 1 166 ? 18.889 -46.304 -9.189 1.00 31.36 166 GLN B C 1
ATOM 1177 O O . GLN A 1 166 ? 19.720 -45.396 -9.103 1.00 30.71 166 GLN B O 1
ATOM 1183 N N . SER A 1 167 ? 18.507 -46.856 -10.336 1.00 29.48 167 SER B N 1
ATOM 1184 C CA . SER A 1 167 ? 19.124 -46.512 -11.622 1.00 28.06 167 SER B CA 1
ATOM 1185 C C . SER A 1 167 ? 19.026 -45.016 -11.815 1.00 27.87 167 SER B C 1
ATOM 1186 O O . SER A 1 167 ? 18.029 -44.397 -11.409 1.00 27.37 167 SER B O 1
ATOM 1189 N N . LEU A 1 168 ? 20.082 -44.428 -12.364 1.00 27.88 168 LEU B N 1
ATOM 1190 C CA . LEU A 1 168 ? 20.084 -42.978 -12.641 1.00 28.71 168 LEU B CA 1
ATOM 1191 C C . LEU A 1 168 ? 19.845 -42.790 -14.154 1.00 29.04 168 LEU B C 1
ATOM 1192 O O . LEU A 1 168 ? 19.972 -41.678 -14.651 1.00 30.33 168 LEU B O 1
ATOM 1197 N N . VAL A 1 169 ? 19.554 -43.850 -14.870 1.00 30.52 169 VAL B N 1
ATOM 1198 C CA . VAL A 1 169 ? 19.271 -43.728 -16.304 1.00 32.35 169 VAL B CA 1
ATOM 1199 C C . VAL A 1 169 ? 17.951 -42.964 -16.348 1.00 33.80 169 VAL B C 1
ATOM 1200 O O . VAL A 1 169 ? 17.013 -43.229 -15.560 1.00 32.67 169 VAL B O 1
ATOM 1204 N N . HIS A 1 170 ? 17.931 -41.899 -17.142 1.00 34.50 170 HIS B N 1
ATOM 1205 C CA . HIS A 1 170 ? 16.700 -41.072 -17.287 1.00 35.22 170 HIS B CA 1
ATOM 1206 C C . HIS A 1 170 ? 15.873 -41.541 -18.511 1.00 35.09 170 HIS B C 1
ATOM 1207 O O . HIS A 1 170 ? 16.386 -42.191 -19.415 1.00 34.91 170 HIS B O 1
ATOM 1214 N N . SER A 1 171 ? 14.588 -41.216 -18.565 1.00 36.16 171 SER B N 1
ATOM 1215 C CA . SER A 1 171 ? 13.773 -41.504 -19.764 1.00 38.08 171 SER B CA 1
ATOM 1216 C C . SER A 1 171 ? 14.392 -41.037 -21.099 1.00 37.80 171 SER B C 1
ATOM 1217 O O . SER A 1 171 ? 14.314 -41.767 -22.107 1.00 38.80 171 SER B O 1
ATOM 1220 N N . ASN A 1 172 ? 15.032 -39.848 -21.106 1.00 36.29 172 ASN B N 1
ATOM 1221 C CA . ASN A 1 172 ? 15.607 -39.321 -22.350 1.00 34.39 172 ASN B CA 1
ATOM 1222 C C . ASN A 1 172 ? 16.895 -40.022 -22.705 1.00 35.27 172 ASN B C 1
ATOM 1223 O O . ASN A 1 172 ? 17.545 -39.669 -23.686 1.00 31.27 172 ASN B O 1
ATOM 1228 N N . GLY A 1 173 ? 17.220 -41.073 -21.922 1.00 35.04 173 GLY B N 1
ATOM 1229 C CA . GLY A 1 173 ? 18.354 -41.925 -22.257 1.00 34.25 173 GLY B CA 1
ATOM 1230 C C . GLY A 1 173 ? 19.645 -41.452 -21.606 1.00 33.14 173 GLY B C 1
ATOM 123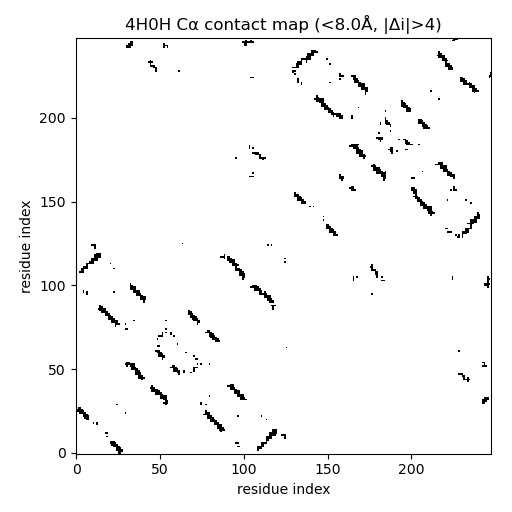1 O O . GLY A 1 173 ? 20.614 -42.173 -21.675 1.00 34.55 173 GLY B O 1
ATOM 1232 N N . ASN A 1 174 ? 19.664 -40.230 -21.043 1.00 31.67 174 ASN B N 1
ATOM 1233 C CA . ASN A 1 174 ? 20.893 -39.695 -20.372 1.00 31.91 174 ASN B CA 1
ATOM 1234 C C . ASN A 1 174 ? 20.931 -40.125 -18.920 1.00 29.89 174 ASN B C 1
ATOM 1235 O O . ASN A 1 174 ? 19.906 -40.478 -18.356 1.00 30.63 174 ASN B O 1
ATOM 1240 N N . THR A 1 175 ? 22.142 -40.062 -18.340 1.00 28.75 175 THR B N 1
ATOM 1241 C CA . THR A 1 175 ? 22.377 -40.441 -16.927 1.00 26.73 175 THR B CA 1
ATOM 1242 C C . THR A 1 175 ? 22.939 -39.206 -16.233 1.00 26.47 175 THR B C 1
ATOM 1243 O O . THR A 1 175 ? 24.079 -38.828 -16.536 1.00 25.39 175 THR B O 1
ATOM 1247 N N . TYR A 1 176 ? 22.169 -38.587 -15.337 1.00 24.18 176 TYR B N 1
ATOM 1248 C CA . TYR A 1 176 ? 22.564 -37.325 -14.705 1.00 24.65 176 TYR B CA 1
ATOM 1249 C C . TYR A 1 176 ? 23.314 -37.560 -13.381 1.00 23.91 176 TYR B C 1
ATOM 1250 O O . TYR A 1 176 ? 22.808 -37.309 -12.309 1.00 25.00 176 TYR B O 1
ATOM 1259 N N . LEU A 1 177 ? 24.561 -38.029 -13.518 1.00 24.64 177 LEU B N 1
ATOM 1260 C CA . LEU A 1 177 ? 25.391 -38.318 -12.400 1.00 22.96 177 LEU B CA 1
ATOM 1261 C C . LEU A 1 177 ? 26.655 -37.437 -12.620 1.00 21.59 177 LEU B C 1
ATOM 1262 O O . LEU A 1 177 ? 27.306 -37.525 -13.681 1.00 20.26 177 LEU B O 1
ATOM 1267 N N . HIS A 1 178 ? 26.954 -36.584 -11.664 1.00 20.97 178 HIS B N 1
ATOM 1268 C CA . HIS A 1 178 ? 28.074 -35.627 -11.830 1.00 19.75 178 HIS B CA 1
ATOM 1269 C C . HIS A 1 178 ? 29.044 -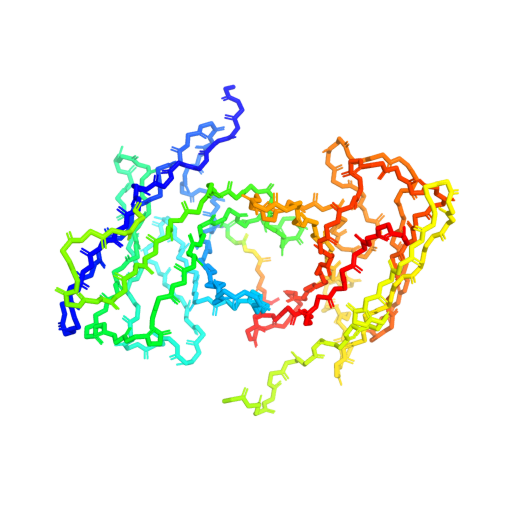35.756 -10.650 1.00 19.62 178 HIS B C 1
ATOM 1270 O O . HIS A 1 178 ? 28.660 -36.231 -9.556 1.00 19.86 178 HIS B O 1
ATOM 1277 N N . TRP A 1 179 ? 30.253 -35.295 -10.857 1.00 19.32 179 TRP B N 1
ATOM 1278 C CA . TRP A 1 179 ? 31.303 -35.235 -9.812 1.00 18.03 179 TRP B CA 1
ATOM 1279 C C . TRP A 1 179 ? 31.773 -33.804 -9.622 1.00 17.38 179 TRP B C 1
ATOM 1280 O O . TRP A 1 179 ? 32.010 -33.085 -10.583 1.00 16.52 179 TRP B O 1
ATOM 1291 N N . TYR A 1 180 ? 31.918 -33.414 -8.377 1.00 15.82 180 TYR B N 1
ATOM 1292 C CA . TYR A 1 180 ? 32.359 -32.095 -8.007 1.00 18.12 180 TYR B CA 1
ATOM 1293 C C . TYR A 1 180 ? 33.610 -32.250 -7.147 1.00 19.13 180 TYR B C 1
ATOM 1294 O O . TYR A 1 180 ? 33.736 -33.311 -6.431 1.00 19.82 180 TYR B O 1
ATOM 1303 N N . LEU A 1 181 ? 34.479 -31.223 -7.199 1.00 18.19 181 LEU B N 1
ATOM 1304 C CA . LEU A 1 181 ? 35.677 -31.206 -6.341 1.00 19.89 181 LEU B CA 1
ATOM 1305 C C . LEU A 1 181 ? 35.654 -29.996 -5.522 1.00 18.08 181 LEU B C 1
ATOM 1306 O O . LEU A 1 181 ? 35.478 -28.915 -6.023 1.00 17.67 181 LEU B O 1
ATOM 1311 N N . GLN A 1 182 ? 35.780 -30.155 -4.184 1.00 21.64 182 GLN B N 1
ATOM 1312 C CA . GLN A 1 182 ? 35.848 -29.006 -3.306 1.00 20.98 182 GLN B CA 1
ATOM 1313 C C . GLN A 1 182 ? 37.278 -29.013 -2.703 1.00 21.69 182 GLN B C 1
ATOM 1314 O O . GLN A 1 182 ? 37.600 -29.850 -1.838 1.00 19.68 182 GLN B O 1
ATOM 1320 N N . LYS A 1 183 ? 38.068 -28.055 -3.114 1.00 24.28 183 LYS B N 1
ATOM 1321 C CA . LYS A 1 183 ? 39.404 -27.865 -2.565 1.00 27.62 183 LYS B CA 1
ATOM 1322 C C . LYS A 1 183 ? 39.308 -27.280 -1.180 1.00 27.46 183 LYS B C 1
ATOM 1323 O O . LYS A 1 183 ? 38.350 -26.500 -0.860 1.00 27.67 183 LYS B O 1
ATOM 1329 N N . PRO A 1 184 ? 40.275 -27.605 -0.302 1.00 30.05 184 PRO B N 1
ATOM 1330 C CA . PRO A 1 184 ? 40.150 -27.107 1.080 1.00 30.41 184 PRO B CA 1
ATOM 1331 C C . PRO A 1 184 ? 39.844 -25.637 1.146 1.00 30.76 184 PRO B C 1
ATOM 1332 O O . PRO A 1 184 ? 40.467 -24.828 0.442 1.00 32.37 184 PRO B O 1
ATOM 1336 N N . GLY A 1 185 ? 38.874 -25.283 1.981 1.00 32.23 185 GLY B N 1
ATOM 1337 C CA . GLY A 1 185 ? 38.476 -23.902 2.123 1.00 32.42 185 GLY B CA 1
ATOM 1338 C C . GLY A 1 185 ? 37.720 -23.229 0.954 1.00 34.49 185 GLY B C 1
ATOM 1339 O O . GLY A 1 185 ? 37.401 -22.013 1.020 1.00 35.01 185 GLY B O 1
ATOM 1340 N N . GLN A 1 186 ? 37.490 -23.957 -0.143 1.00 32.14 186 GLN B N 1
ATOM 1341 C CA . GLN A 1 186 ? 36.844 -23.328 -1.312 1.00 30.38 186 GLN B CA 1
ATOM 1342 C C . GLN A 1 186 ? 35.441 -23.885 -1.549 1.00 28.08 186 GLN B C 1
ATOM 1343 O O . GLN A 1 186 ? 35.021 -24.850 -0.911 1.00 26.05 186 GLN B O 1
ATOM 1349 N N . SER A 1 187 ? 34.772 -23.341 -2.573 1.00 26.46 187 SER B N 1
ATOM 1350 C CA . SER A 1 187 ? 33.460 -23.821 -2.923 1.00 24.94 187 SER B CA 1
ATOM 1351 C C . SER A 1 187 ? 33.656 -25.018 -3.813 1.00 22.84 187 SER B C 1
ATOM 1352 O O . SER A 1 187 ? 34.690 -25.126 -4.477 1.00 21.25 187 SER B O 1
ATOM 1355 N N . PRO A 1 188 ? 32.649 -25.924 -3.885 1.00 20.90 188 PRO B N 1
ATOM 1356 C CA . PRO A 1 188 ? 32.789 -27.036 -4.813 1.00 18.82 188 PRO B CA 1
ATOM 1357 C C . PRO A 1 188 ? 32.879 -26.524 -6.244 1.00 21.23 188 PRO B C 1
ATOM 1358 O O . PRO A 1 188 ? 32.392 -25.390 -6.557 1.00 19.39 188 PRO B O 1
ATOM 1362 N N . LYS A 1 189 ? 33.475 -27.327 -7.113 1.00 18.23 189 LYS B N 1
ATOM 1363 C CA . LYS A 1 189 ? 33.550 -27.001 -8.547 1.00 21.62 189 LYS B CA 1
ATOM 1364 C C . LYS A 1 189 ? 33.175 -28.219 -9.360 1.00 18.26 189 LYS B C 1
ATOM 1365 O O . LYS A 1 189 ? 33.544 -29.323 -9.052 1.00 18.36 189 LYS B O 1
ATOM 1371 N N . LEU A 1 190 ? 32.497 -27.982 -10.471 1.00 18.65 190 LEU B N 1
ATOM 1372 C CA . LEU A 1 190 ? 32.078 -29.088 -11.305 1.00 16.01 190 LEU B CA 1
ATOM 1373 C C . LEU A 1 190 ? 33.320 -29.694 -12.020 1.00 16.19 190 LEU B C 1
ATOM 1374 O O . LEU A 1 190 ? 34.097 -28.992 -12.688 1.00 16.48 190 LEU B O 1
ATOM 1379 N N . LEU A 1 191 ? 33.431 -30.999 -11.980 1.00 16.85 191 LEU B N 1
ATOM 1380 C CA . LEU A 1 191 ? 34.528 -31.680 -12.634 1.00 19.61 191 LEU B CA 1
ATOM 1381 C C . LEU A 1 191 ? 33.982 -32.450 -13.832 1.00 20.75 191 LEU B C 1
ATOM 1382 O O . LEU A 1 191 ? 34.489 -32.305 -14.956 1.00 21.52 191 LEU B O 1
ATOM 1387 N N . ILE A 1 192 ? 33.034 -33.322 -13.560 1.00 19.34 192 ILE B N 1
ATOM 1388 C CA . ILE A 1 192 ? 32.470 -34.226 -14.623 1.00 20.37 192 ILE B CA 1
ATOM 1389 C C . ILE A 1 192 ? 30.947 -34.159 -14.516 1.00 20.65 192 ILE B C 1
ATOM 1390 O O . ILE A 1 192 ? 30.413 -34.182 -13.393 1.00 18.51 192 ILE B O 1
ATOM 1395 N N . TYR A 1 193 ? 30.255 -34.012 -15.664 1.00 18.40 193 TYR B N 1
ATOM 1396 C CA . TYR A 1 193 ? 28.783 -34.031 -15.654 1.00 19.54 193 TYR B CA 1
ATOM 1397 C C . TYR A 1 193 ? 28.273 -35.156 -16.542 1.00 19.67 193 TYR B C 1
ATOM 1398 O O . TYR A 1 193 ? 28.914 -35.542 -17.492 1.00 18.69 193 TYR B O 1
ATOM 1407 N N . LYS A 1 194 ? 27.132 -35.716 -16.185 1.00 20.79 194 LYS B N 1
ATOM 1408 C CA . LYS A 1 194 ? 26.569 -36.838 -16.957 1.00 20.86 194 LYS B CA 1
ATOM 1409 C C . LYS A 1 194 ? 27.522 -37.987 -17.144 1.00 21.70 194 LYS B C 1
ATOM 1410 O O . LYS A 1 194 ? 27.814 -38.408 -18.290 1.00 20.17 194 LYS B O 1
ATOM 1416 N N . VAL A 1 195 ? 28.050 -38.471 -16.024 1.00 21.24 195 VAL B N 1
ATOM 1417 C CA . VAL A 1 195 ? 28.897 -39.689 -15.987 1.00 21.53 195 VAL B CA 1
ATOM 1418 C C . VAL A 1 195 ? 30.340 -39.533 -16.486 1.00 22.58 195 VAL B C 1
ATOM 1419 O O . VAL A 1 195 ? 31.273 -39.912 -15.784 1.00 20.92 195 VAL B O 1
ATOM 1423 N N . SER A 1 196 ? 30.545 -38.998 -17.670 1.00 23.30 196 SER B N 1
ATOM 1424 C CA . SER A 1 196 ? 31.888 -39.003 -18.220 1.00 24.30 196 SER B CA 1
ATOM 1425 C C . SER A 1 196 ? 32.320 -37.775 -18.962 1.00 24.50 196 SER B C 1
ATOM 1426 O O . SER A 1 196 ? 33.388 -37.780 -19.591 1.00 24.09 196 SER B O 1
ATOM 1429 N N . ASN A 1 197 ? 31.505 -36.720 -18.967 1.00 22.27 197 ASN B N 1
ATOM 1430 C CA . ASN A 1 197 ? 31.921 -35.532 -19.689 1.00 23.94 197 ASN B CA 1
ATOM 1431 C C . ASN A 1 197 ? 32.695 -34.550 -18.819 1.00 23.98 197 ASN B C 1
ATOM 1432 O O . ASN A 1 197 ? 32.169 -34.069 -17.827 1.00 24.78 197 ASN B O 1
ATOM 1437 N N . ARG A 1 198 ? 33.920 -34.198 -19.234 1.00 25.70 198 ARG B N 1
ATOM 1438 C CA . ARG A 1 198 ? 34.757 -33.278 -18.459 1.00 27.26 198 ARG B CA 1
ATOM 1439 C C . ARG A 1 198 ? 34.243 -31.893 -18.629 1.00 27.47 198 ARG B C 1
ATOM 1440 O O . ARG A 1 198 ? 33.922 -31.493 -19.761 1.00 27.67 198 ARG B O 1
ATOM 1448 N N . PHE A 1 199 ? 34.126 -31.137 -17.532 1.00 25.73 199 PHE B N 1
ATOM 1449 C CA . PHE A 1 199 ? 33.675 -29.781 -17.638 1.00 24.51 199 PHE B CA 1
ATOM 1450 C C . PHE A 1 199 ? 34.846 -28.918 -18.195 1.00 25.06 199 PHE B C 1
ATOM 1451 O O . PHE A 1 199 ? 36.003 -29.340 -18.202 1.00 23.75 199 PHE B O 1
ATOM 1459 N N . SER A 1 200 ? 34.558 -27.690 -18.590 1.00 28.00 200 SER B N 1
ATOM 1460 C CA . SER A 1 200 ? 35.615 -26.838 -19.194 1.00 31.90 200 SER B CA 1
ATOM 1461 C C . SER A 1 200 ? 36.827 -26.644 -18.285 1.00 32.12 200 SER B C 1
ATOM 1462 O O . SER A 1 200 ? 36.717 -26.243 -17.120 1.00 32.16 200 SER B O 1
ATOM 1465 N N . GLY A 1 201 ? 38.016 -26.900 -18.837 1.00 31.30 201 GLY B N 1
ATOM 1466 C CA . GLY A 1 201 ? 39.230 -26.668 -17.990 1.00 32.14 201 GLY B CA 1
ATOM 1467 C C . GLY A 1 201 ? 39.648 -27.835 -17.099 1.00 31.31 201 GLY B C 1
ATOM 1468 O O . GLY A 1 201 ? 40.713 -27.792 -16.454 1.00 31.57 201 GLY B O 1
ATOM 1469 N N . VAL A 1 202 ? 38.876 -28.928 -17.114 1.00 30.32 202 VAL B N 1
ATOM 1470 C CA . VAL A 1 202 ? 39.228 -30.102 -16.320 1.00 28.35 202 VAL B CA 1
ATOM 1471 C C . VAL A 1 202 ? 40.183 -30.999 -17.128 1.00 29.26 202 VAL B C 1
ATOM 1472 O O . VAL A 1 202 ? 39.853 -31.425 -18.199 1.00 27.89 202 VAL B O 1
ATOM 1476 N N . PRO A 1 203 ? 41.332 -31.343 -16.539 1.00 29.83 203 PRO B N 1
ATOM 1477 C CA . PRO A 1 203 ? 42.366 -32.115 -17.212 1.00 30.30 203 PRO B CA 1
ATOM 1478 C C . PRO A 1 203 ? 41.982 -33.498 -17.545 1.00 31.42 203 PRO B C 1
ATOM 1479 O O . PRO A 1 203 ? 41.086 -34.073 -16.880 1.00 29.27 203 PRO B O 1
ATOM 1483 N N . ASP A 1 204 ? 42.661 -34.072 -18.557 1.00 30.55 204 ASP B N 1
ATOM 1484 C CA . ASP A 1 204 ? 42.435 -35.467 -18.985 1.00 30.98 204 ASP B CA 1
ATOM 1485 C C . ASP A 1 204 ? 42.760 -36.529 -17.998 1.00 26.81 204 ASP B C 1
ATOM 1486 O O . ASP A 1 204 ? 42.297 -37.635 -18.111 1.00 27.22 204 ASP B O 1
ATOM 1491 N N . ARG A 1 205 ? 43.558 -36.211 -16.974 1.00 26.40 205 ARG B N 1
ATOM 1492 C CA . ARG A 1 205 ? 43.812 -37.264 -15.961 1.00 25.54 205 ARG B CA 1
ATOM 1493 C C . ARG A 1 205 ? 42.529 -37.675 -15.219 1.00 23.64 205 ARG B C 1
ATOM 1494 O O . ARG A 1 205 ? 42.502 -38.690 -14.573 1.00 24.02 205 ARG B O 1
ATOM 1502 N N . PHE A 1 206 ? 41.467 -36.859 -15.332 1.00 23.38 206 PHE B N 1
ATOM 1503 C CA . PHE A 1 206 ? 40.177 -37.215 -14.638 1.00 24.07 206 PHE B CA 1
ATOM 1504 C C . PHE A 1 206 ? 39.297 -37.925 -15.669 1.00 25.52 206 PHE B C 1
ATOM 1505 O O . PHE A 1 206 ? 39.156 -37.423 -16.810 1.00 26.03 206 PHE B O 1
ATOM 1513 N N . SER A 1 207 ? 38.688 -39.030 -15.292 1.00 27.49 207 SER B N 1
ATOM 1514 C CA . SER A 1 207 ? 37.766 -39.678 -16.169 1.00 28.99 207 SER B CA 1
ATOM 1515 C C . SER A 1 207 ? 36.671 -40.370 -15.359 1.00 29.20 207 SER B C 1
ATOM 1516 O O . SER A 1 207 ? 36.972 -41.078 -14.369 1.00 29.07 207 SER B O 1
ATOM 1519 N N . GLY A 1 208 ? 35.406 -40.201 -15.787 1.00 27.21 208 GLY B N 1
ATOM 1520 C CA . GLY A 1 208 ? 34.243 -40.777 -15.095 1.00 25.83 208 GLY B CA 1
ATOM 1521 C C . GLY A 1 208 ? 33.717 -41.935 -15.890 1.00 26.45 208 GLY B C 1
ATOM 1522 O O . GLY A 1 208 ? 33.719 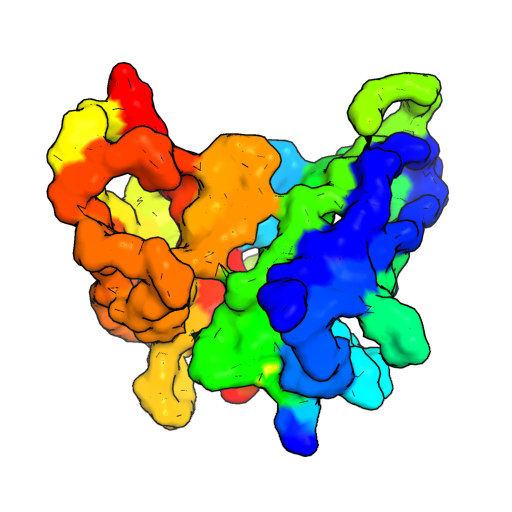-41.859 -17.101 1.00 25.91 208 GLY B O 1
ATOM 1523 N N . SER A 1 209 ? 33.251 -42.984 -15.216 1.00 25.83 209 SER B N 1
ATOM 1524 C CA . SER A 1 209 ? 32.653 -44.115 -15.919 1.00 27.63 209 SER B CA 1
ATOM 1525 C C . SER A 1 209 ? 31.529 -44.732 -15.094 1.00 28.75 209 SER B C 1
ATOM 1526 O O . SER A 1 209 ? 31.183 -44.252 -13.991 1.00 25.50 209 SER B O 1
ATOM 1529 N N . GLY A 1 210 ? 30.913 -45.786 -15.644 1.00 28.49 210 GLY B N 1
ATOM 1530 C CA . GLY A 1 210 ? 29.821 -46.423 -14.922 1.00 30.19 210 GLY B CA 1
ATOM 1531 C C . GLY A 1 210 ? 28.465 -46.330 -15.601 1.00 30.64 210 GLY B C 1
ATOM 1532 O O . GLY A 1 210 ? 28.321 -45.655 -16.607 1.00 29.44 210 GLY B O 1
ATOM 1533 N N . SER A 1 211 ? 27.483 -47.013 -15.021 1.00 32.05 211 SER B N 1
ATOM 1534 C CA . SER A 1 211 ? 26.094 -46.956 -15.524 1.00 33.36 211 SER B CA 1
ATOM 1535 C C . SER A 1 211 ? 25.081 -47.407 -14.450 1.00 31.99 211 SER B C 1
ATOM 1536 O O . SER A 1 211 ? 25.404 -48.084 -13.482 1.00 31.32 211 SER B O 1
ATOM 1539 N N . GLY A 1 212 ? 23.857 -47.000 -14.633 1.00 31.31 212 GLY B N 1
ATOM 1540 C CA . GLY A 1 212 ? 22.811 -47.427 -13.831 1.00 30.67 212 GLY B CA 1
ATOM 1541 C C . GLY A 1 212 ? 22.863 -46.963 -12.398 1.00 30.00 212 GLY B C 1
ATOM 1542 O O . GLY A 1 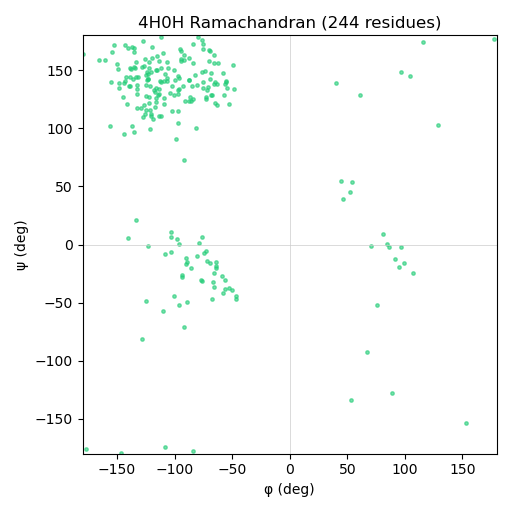212 ? 22.314 -45.904 -12.073 1.00 27.01 212 GLY B O 1
ATOM 1543 N N . THR A 1 213 ? 23.479 -47.802 -11.547 1.00 28.59 213 THR B N 1
ATOM 1544 C CA . THR A 1 213 ? 23.661 -47.480 -10.168 1.00 28.67 213 THR B CA 1
ATOM 1545 C C . THR A 1 213 ? 25.123 -47.517 -9.741 1.00 28.69 213 THR B C 1
ATOM 1546 O O . THR A 1 213 ? 25.367 -47.219 -8.598 1.00 30.94 213 THR B O 1
ATOM 1550 N N . ASP A 1 214 ? 26.044 -47.855 -10.656 1.00 28.90 214 ASP B N 1
ATOM 1551 C CA . ASP A 1 214 ? 27.497 -47.998 -10.341 1.00 32.77 214 ASP B CA 1
ATOM 1552 C C . ASP A 1 214 ? 28.431 -47.087 -11.148 1.00 29.82 214 ASP B C 1
ATOM 1553 O O . ASP A 1 214 ? 28.559 -47.225 -12.353 1.00 31.20 214 ASP B O 1
ATOM 1558 N N . PHE A 1 215 ? 29.106 -46.175 -10.476 1.00 27.42 215 PHE B N 1
ATOM 1559 C CA . PHE A 1 215 ? 29.910 -45.155 -11.123 1.00 25.85 215 PHE B CA 1
ATOM 1560 C C . PHE A 1 215 ? 31.276 -45.003 -10.475 1.00 28.13 215 PHE B C 1
ATOM 1561 O O . PHE A 1 215 ? 31.452 -45.282 -9.298 1.00 28.15 215 PHE B O 1
ATOM 1569 N N . THR A 1 216 ? 32.235 -44.575 -11.255 1.00 27.82 216 THR B N 1
ATOM 1570 C CA . THR A 1 216 ? 33.582 -44.437 -10.780 1.00 29.23 216 THR B CA 1
ATOM 1571 C C . THR A 1 216 ? 34.282 -43.240 -11.358 1.00 28.02 216 THR B C 1
ATOM 1572 O O . THR A 1 216 ? 34.105 -42.888 -12.513 1.00 28.57 216 THR B O 1
ATOM 1576 N N . LEU A 1 217 ? 35.062 -42.586 -10.522 1.00 26.11 217 LEU B N 1
ATOM 1577 C CA . LEU A 1 217 ? 35.891 -41.457 -10.982 1.00 25.05 217 LEU B CA 1
ATOM 1578 C C . LEU A 1 217 ? 37.327 -41.918 -10.838 1.00 26.08 217 LEU B C 1
ATOM 1579 O O . LEU A 1 217 ? 37.676 -42.498 -9.788 1.00 24.53 217 LEU B O 1
ATOM 1584 N N . LYS A 1 218 ? 38.132 -41.679 -11.862 1.00 27.08 218 LYS B N 1
ATOM 1585 C CA . LYS A 1 218 ? 39.546 -42.029 -11.858 1.00 29.48 218 LYS B CA 1
ATOM 1586 C C . LYS A 1 218 ? 40.447 -40.909 -12.127 1.00 27.56 218 LYS B C 1
ATOM 1587 O O . LYS A 1 218 ? 40.133 -39.991 -12.887 1.00 28.26 218 LYS B O 1
ATOM 1593 N N . ILE A 1 219 ? 41.577 -40.911 -11.408 1.00 26.95 219 ILE B N 1
ATOM 1594 C CA . ILE A 1 219 ? 42.564 -39.870 -11.598 1.00 28.17 219 ILE B CA 1
ATOM 1595 C C . ILE A 1 219 ? 43.846 -40.696 -11.830 1.00 30.34 219 ILE B C 1
ATOM 1596 O O . ILE A 1 219 ? 44.338 -41.354 -10.952 1.00 28.00 219 ILE B O 1
ATOM 1601 N N . SER A 1 220 ? 44.323 -40.664 -13.054 1.00 31.94 220 SER B N 1
ATOM 1602 C CA . SER A 1 220 ? 45.461 -41.518 -13.423 1.00 32.78 220 SER B CA 1
ATOM 1603 C C . SER A 1 220 ? 46.718 -41.086 -12.670 1.00 33.94 220 SER B C 1
ATOM 1604 O O . SER A 1 220 ? 47.640 -41.869 -12.501 1.00 35.70 220 SER B O 1
ATOM 1607 N N . ARG A 1 221 ? 46.780 -39.834 -12.254 1.00 33.73 221 ARG B N 1
ATOM 1608 C CA . ARG A 1 221 ? 47.951 -39.272 -11.635 1.00 33.40 221 ARG B CA 1
ATOM 1609 C C . ARG A 1 221 ? 47.619 -38.081 -10.752 1.00 31.42 221 ARG B C 1
ATOM 1610 O O . ARG A 1 221 ? 47.332 -37.036 -11.211 1.00 32.53 221 ARG B O 1
ATOM 1618 N N . VAL A 1 222 ? 47.591 -38.291 -9.445 1.00 31.52 222 VAL B N 1
ATOM 1619 C CA . VAL A 1 222 ? 47.141 -37.248 -8.462 1.00 26.62 222 VAL B CA 1
ATOM 1620 C C . VAL A 1 222 ? 48.134 -36.136 -8.299 1.00 28.48 222 VAL B C 1
ATOM 1621 O O . VAL A 1 222 ? 49.324 -36.391 -7.968 1.00 28.94 222 VAL B O 1
ATOM 1625 N N . GLU A 1 223 ? 47.677 -34.901 -8.460 1.00 27.54 223 GLU B N 1
ATOM 1626 C CA . GLU A 1 223 ? 48.505 -33.767 -8.322 1.00 29.84 223 GLU B CA 1
ATOM 1627 C C . GLU A 1 223 ? 48.015 -32.958 -7.129 1.00 28.98 223 GLU B C 1
ATOM 1628 O O . GLU A 1 223 ? 46.866 -33.085 -6.712 1.00 27.16 223 GLU B O 1
ATOM 1634 N N . ALA A 1 224 ? 48.869 -32.065 -6.622 1.00 28.41 224 ALA B N 1
ATOM 1635 C CA . ALA A 1 224 ? 48.514 -31.224 -5.472 1.00 28.20 224 ALA B CA 1
ATOM 1636 C C . ALA A 1 224 ? 47.198 -30.449 -5.621 1.00 28.83 224 ALA B C 1
ATOM 1637 O O . ALA A 1 224 ? 46.451 -30.253 -4.656 1.00 26.01 224 ALA B O 1
ATOM 1639 N N . GLU A 1 225 ? 46.927 -29.966 -6.856 1.00 28.55 225 GLU B N 1
ATOM 1640 C CA . GLU A 1 225 ? 45.730 -29.197 -7.091 1.00 27.84 225 GLU B CA 1
ATOM 1641 C C . GLU A 1 225 ? 44.486 -30.122 -7.114 1.00 24.54 225 GLU B C 1
ATOM 1642 O O . GLU A 1 225 ? 43.344 -29.605 -7.141 1.00 26.58 225 GLU B O 1
ATOM 1648 N N . ASP A 1 226 ? 44.679 -31.414 -7.080 1.00 21.12 226 ASP B N 1
ATOM 1649 C CA . ASP A 1 226 ? 43.574 -32.384 -7.094 1.00 20.14 226 ASP B CA 1
ATOM 1650 C C . ASP A 1 226 ? 43.065 -32.747 -5.686 1.00 21.25 226 ASP B C 1
ATOM 1651 O O . ASP A 1 226 ? 42.036 -33.374 -5.543 1.00 19.04 226 ASP B O 1
ATOM 1656 N N . LEU A 1 227 ? 43.853 -32.400 -4.657 1.00 20.12 227 LEU B N 1
ATOM 1657 C CA . LEU A 1 227 ? 43.520 -32.721 -3.292 1.00 20.44 227 LEU B CA 1
ATOM 1658 C C . LEU A 1 227 ? 42.274 -32.004 -2.824 1.00 18.03 227 LEU B C 1
ATOM 1659 O O . LEU A 1 227 ? 42.103 -30.807 -3.091 1.00 19.44 227 LEU B O 1
ATOM 1664 N N . GLY A 1 228 ? 41.419 -32.712 -2.099 1.00 17.64 228 GLY B N 1
ATOM 1665 C CA . GLY A 1 228 ? 40.199 -32.056 -1.512 1.00 16.40 228 GLY B CA 1
ATOM 1666 C C . GLY A 1 228 ? 39.159 -33.102 -1.357 1.00 17.82 228 GLY B C 1
ATOM 1667 O O . GLY A 1 228 ? 39.460 -34.320 -1.280 1.00 20.42 228 GLY B O 1
ATOM 1668 N N . VAL A 1 229 ? 37.898 -32.701 -1.381 1.00 17.91 229 VAL B N 1
ATOM 1669 C CA . VAL A 1 229 ? 36.830 -33.707 -1.238 1.00 18.18 229 VAL B CA 1
ATOM 1670 C C . VAL A 1 229 ? 36.018 -33.811 -2.531 1.00 18.72 229 VAL B C 1
ATOM 1671 O O . VAL A 1 229 ? 35.539 -32.780 -3.056 1.00 17.76 229 VAL B O 1
ATOM 1675 N N . TYR A 1 230 ? 35.838 -35.032 -3.017 1.00 18.91 230 TYR B N 1
ATOM 1676 C CA . TYR A 1 230 ? 35.089 -35.279 -4.240 1.00 19.82 230 TYR B CA 1
ATOM 1677 C C . TYR A 1 230 ? 33.674 -35.750 -3.857 1.00 20.31 230 TYR B C 1
ATOM 1678 O O . TYR A 1 230 ? 33.508 -36.672 -3.000 1.00 18.78 230 TYR B O 1
ATOM 1687 N N . PHE A 1 231 ? 32.686 -35.091 -4.439 1.00 18.65 231 PHE B N 1
ATOM 1688 C CA . PHE A 1 231 ? 31.279 -35.458 -4.232 1.00 20.04 231 PHE B CA 1
ATOM 1689 C C . PHE A 1 231 ? 30.638 -35.880 -5.519 1.00 20.05 231 PHE B C 1
ATOM 1690 O O . PHE A 1 231 ? 30.765 -35.165 -6.511 1.00 19.56 231 PHE B O 1
ATOM 1698 N N . CYS A 1 232 ? 29.908 -37.022 -5.516 1.00 17.98 232 CYS B N 1
ATOM 1699 C CA . CYS A 1 232 ? 29.110 -37.343 -6.630 1.00 19.28 232 CYS B CA 1
ATOM 1700 C C . CYS A 1 232 ? 27.706 -36.817 -6.310 1.00 18.88 232 CYS B C 1
ATOM 1701 O O . CYS A 1 232 ? 27.403 -36.590 -5.153 1.00 17.72 232 CYS B O 1
ATOM 1704 N N . SER A 1 233 ? 26.891 -36.580 -7.323 1.00 20.88 233 SER B N 1
ATOM 1705 C CA . SER A 1 233 ? 25.493 -36.160 -7.112 1.00 21.87 233 SER B CA 1
ATOM 1706 C C . SER A 1 233 ? 24.676 -36.647 -8.248 1.00 22.09 233 SER B C 1
ATOM 1707 O O . SER A 1 233 ? 25.190 -36.878 -9.382 1.00 21.76 233 SER B O 1
ATOM 1710 N N . GLN A 1 234 ? 23.371 -36.826 -8.013 1.00 22.09 234 GLN B N 1
ATOM 1711 C CA . GLN A 1 234 ? 22.477 -37.223 -9.057 1.00 20.13 234 GLN B CA 1
ATOM 1712 C C . GLN A 1 234 ? 21.360 -36.184 -9.153 1.00 20.05 234 GLN B C 1
ATOM 1713 O O . GLN A 1 234 ? 20.861 -35.687 -8.165 1.00 19.33 234 GLN B O 1
ATOM 1719 N N . SER A 1 235 ? 20.948 -35.916 -10.373 1.00 24.09 235 SER B N 1
ATOM 1720 C CA . SER A 1 235 ? 19.838 -34.996 -10.614 1.00 25.16 235 SER B CA 1
ATOM 1721 C C . SER A 1 235 ? 18.867 -35.622 -11.620 1.00 26.33 235 SER B C 1
ATOM 1722 O O . SER A 1 235 ? 18.097 -34.927 -12.322 1.00 26.44 235 SER B O 1
ATOM 1725 N N . THR A 1 236 ? 18.936 -36.940 -11.745 1.00 28.17 236 THR B N 1
ATOM 1726 C CA . THR A 1 236 ? 18.020 -37.682 -12.671 1.00 28.49 236 THR B CA 1
ATOM 1727 C C . THR A 1 236 ? 16.660 -37.739 -11.943 1.00 29.54 236 THR B C 1
ATOM 1728 O O . THR A 1 236 ? 15.621 -37.655 -12.615 1.00 30.70 236 THR B O 1
ATOM 1732 N N . HIS A 1 237 ? 16.670 -37.791 -10.609 1.00 30.28 237 HIS B N 1
ATOM 1733 C CA . HIS A 1 237 ? 15.430 -37.896 -9.829 1.00 31.75 237 HIS B CA 1
ATOM 1734 C C . HIS A 1 237 ? 15.407 -36.756 -8.859 1.00 33.12 237 HIS B C 1
ATOM 1735 O O . HIS A 1 237 ? 16.438 -36.369 -8.340 1.00 32.63 237 HIS B O 1
ATOM 1742 N N . VAL A 1 238 ? 14.204 -36.233 -8.580 1.00 31.24 238 VAL B N 1
ATOM 1743 C CA . VAL A 1 238 ? 14.062 -35.225 -7.582 1.00 33.28 238 VAL B CA 1
ATOM 1744 C C . VAL A 1 238 ? 13.567 -35.855 -6.280 1.00 33.97 238 VAL B C 1
ATOM 1745 O O . VAL A 1 238 ? 12.692 -36.742 -6.308 1.00 35.24 238 VAL B O 1
ATOM 1749 N N . PRO A 1 239 ? 14.048 -35.401 -5.140 1.00 33.48 239 PRO B N 1
ATOM 1750 C CA . PRO A 1 239 ? 15.039 -34.357 -4.953 1.00 32.85 239 PRO B CA 1
ATOM 1751 C C . PRO A 1 239 ? 16.441 -34.790 -5.393 1.00 33.34 239 PRO B C 1
ATOM 1752 O O . PRO A 1 239 ? 16.781 -36.028 -5.442 1.00 30.89 239 PRO B O 1
ATOM 1756 N N . TYR A 1 240 ? 17.258 -33.768 -5.685 1.00 31.41 240 TYR B N 1
ATOM 1757 C CA . TYR A 1 240 ? 18.657 -33.971 -6.019 1.00 29.12 240 TYR B CA 1
ATOM 1758 C C . TYR A 1 240 ? 19.342 -34.424 -4.766 1.00 25.82 240 TYR B C 1
ATOM 1759 O O . TYR A 1 240 ? 19.065 -33.924 -3.695 1.00 28.52 240 TYR B O 1
ATOM 1768 N N . THR A 1 241 ? 20.305 -35.343 -4.879 1.00 24.13 241 THR B N 1
ATOM 1769 C CA . THR A 1 241 ? 21.013 -35.832 -3.732 1.00 21.95 241 THR B CA 1
ATOM 1770 C C . THR A 1 241 ? 22.525 -35.908 -3.993 1.00 20.84 241 THR B C 1
ATOM 1771 O O . THR A 1 241 ? 22.947 -36.049 -5.131 1.00 21.50 241 THR B O 1
ATOM 1775 N N . PHE A 1 242 ? 23.304 -35.787 -2.940 1.00 22.20 242 PHE B N 1
ATOM 1776 C CA . PHE A 1 242 ? 24.762 -35.828 -3.028 1.00 21.95 242 PHE B CA 1
ATOM 1777 C C . PHE A 1 242 ? 25.297 -37.031 -2.265 1.00 24.68 242 PHE B C 1
ATOM 1778 O O . PHE A 1 242 ? 24.681 -37.485 -1.258 1.00 22.54 242 PHE B O 1
ATOM 1786 N N . GLY A 1 243 ? 26.446 -37.576 -2.727 1.00 23.71 243 GLY B N 1
ATOM 1787 C CA . GLY A 1 243 ? 27.143 -38.609 -1.989 1.00 22.79 243 GLY B CA 1
ATOM 1788 C C . GLY A 1 243 ? 27.741 -37.989 -0.748 1.00 21.23 243 GLY B C 1
ATOM 1789 O O . GLY A 1 243 ? 27.857 -36.785 -0.656 1.00 21.90 243 GLY B O 1
ATOM 1790 N N . GLY A 1 244 ? 28.196 -38.822 0.187 1.00 21.34 244 GLY B N 1
ATOM 1791 C CA . GLY A 1 244 ? 28.752 -38.328 1.422 1.00 20.02 244 GLY B CA 1
ATOM 1792 C C . GLY A 1 244 ? 30.143 -37.673 1.262 1.00 22.04 244 GLY B C 1
ATOM 1793 O O . GLY A 1 244 ? 30.584 -36.977 2.155 1.00 20.64 244 GLY B O 1
ATOM 1794 N N . GLY A 1 245 ? 30.808 -37.880 0.128 1.00 21.83 245 GLY B N 1
ATOM 1795 C CA . GLY A 1 245 ? 32.153 -37.231 -0.063 1.00 23.59 245 GLY B CA 1
ATOM 1796 C C . GLY A 1 245 ? 33.310 -38.244 0.109 1.00 24.06 245 GLY B C 1
ATOM 1797 O O . GLY A 1 245 ? 33.219 -39.208 0.876 1.00 23.97 245 GLY B O 1
ATOM 1798 N N . THR A 1 246 ? 34.365 -38.072 -0.667 1.00 22.92 246 THR B N 1
ATOM 1799 C CA . THR A 1 246 ? 35.591 -38.844 -0.510 1.00 22.04 246 THR B CA 1
ATOM 1800 C C . THR A 1 246 ? 36.760 -37.847 -0.458 1.00 22.85 246 THR B C 1
ATOM 1801 O O . THR A 1 246 ? 37.029 -37.160 -1.420 1.00 20.80 246 THR B O 1
ATOM 1805 N N . LYS A 1 247 ? 37.465 -37.832 0.695 1.00 21.34 247 LYS B N 1
ATOM 1806 C CA . LYS A 1 247 ? 38.546 -36.893 0.862 1.00 22.13 247 LYS B CA 1
ATOM 1807 C C . LYS A 1 247 ? 39.814 -37.496 0.264 1.00 20.94 247 LYS B C 1
ATOM 1808 O O . LYS A 1 247 ? 40.263 -38.579 0.696 1.00 22.22 247 LYS B O 1
ATOM 1814 N N . LEU A 1 248 ? 40.399 -36.790 -0.652 1.00 19.98 248 LEU B N 1
ATOM 1815 C CA . LEU A 1 248 ? 41.647 -37.217 -1.295 1.00 20.45 248 LEU B CA 1
ATOM 1816 C C . LEU A 1 248 ? 42.765 -36.405 -0.652 1.00 17.20 248 LEU B C 1
ATOM 1817 O O . LEU A 1 248 ? 42.758 -35.210 -0.718 1.00 15.81 248 LEU B O 1
ATOM 1822 N N . GLU A 1 249 ? 43.660 -37.067 0.044 1.00 18.02 249 GLU B N 1
ATOM 1823 C CA . GLU A 1 249 ? 44.715 -36.323 0.776 1.00 18.19 249 GLU B CA 1
ATOM 1824 C C . GLU A 1 249 ? 46.039 -37.037 0.687 1.00 18.68 249 GLU B C 1
ATOM 1825 O O . GLU A 1 249 ? 46.120 -38.183 0.242 1.00 21.41 249 GLU B O 1
ATOM 1831 N N . ILE A 1 250 ? 47.105 -36.355 1.106 1.00 18.72 250 ILE B N 1
ATOM 1832 C CA . ILE A 1 250 ? 48.446 -36.913 1.063 1.00 19.48 250 ILE B CA 1
ATOM 1833 C C . ILE A 1 250 ? 48.800 -37.730 2.351 1.00 18.87 250 ILE B C 1
ATOM 1834 O O . ILE A 1 250 ? 48.471 -37.330 3.463 1.00 17.99 250 ILE B O 1
ATOM 1839 N N . LYS A 1 251 ? 49.527 -38.857 2.182 1.00 18.54 251 LYS B N 1
ATOM 1840 C CA . LYS A 1 251 ? 49.944 -39.654 3.316 1.00 17.77 251 LYS B CA 1
ATOM 1841 C C . LYS A 1 251 ? 50.921 -38.901 4.242 1.00 19.80 251 LYS B C 1
ATOM 1842 O O . LYS A 1 251 ? 51.696 -38.049 3.750 1.00 21.77 251 LYS B O 1
ATOM 1849 N N . PHE B 2 3 ? 10.074 -21.614 -21.892 0.80 89.57 3 PHE D N 1
ATOM 1850 C CA . PHE B 2 3 ? 11.107 -22.696 -22.030 0.80 89.85 3 PHE D CA 1
ATOM 1851 C C . PHE B 2 3 ? 12.104 -22.677 -20.858 0.80 90.15 3 PHE D C 1
ATOM 1852 O O . PHE B 2 3 ? 13.034 -23.529 -20.812 0.80 89.85 3 PHE D O 1
ATOM 1860 N N . TYR B 2 4 ? 11.901 -21.691 -19.934 0.80 90.63 4 TYR D N 1
ATOM 1861 C CA . TYR B 2 4 ? 12.929 -21.366 -18.903 0.80 91.00 4 TYR D CA 1
ATOM 1862 C C . TYR B 2 4 ? 12.777 -22.046 -17.565 0.80 91.26 4 TYR D C 1
ATOM 1863 O O . TYR B 2 4 ? 11.701 -22.621 -17.236 0.80 91.26 4 TYR D O 1
ATOM 1872 N N . PRO B 2 5 ? 13.866 -21.949 -16.770 0.80 91.53 5 PRO D N 1
ATOM 1873 C CA . PRO B 2 5 ? 15.211 -21.870 -17.387 0.80 91.57 5 PRO D CA 1
ATOM 1874 C C . PRO B 2 5 ? 15.691 -23.310 -17.508 0.80 91.79 5 PRO D C 1
ATOM 1875 O O . PRO B 2 5 ? 16.601 -23.606 -18.295 0.80 91.72 5 PRO D O 1
ATOM 1879 N N . TYR B 2 6 ? 15.002 -24.172 -16.745 0.80 92.25 6 TYR D N 1
ATOM 1880 C CA . TYR B 2 6 ? 15.068 -25.653 -16.711 0.80 92.49 6 TYR D CA 1
ATOM 1881 C C . TYR B 2 6 ? 16.442 -26.365 -16.336 0.80 92.91 6 TYR D C 1
ATOM 1882 O O . TYR B 2 6 ? 17.523 -26.022 -16.844 0.80 92.96 6 TYR D O 1
ATOM 1891 N N . PRO B 2 7 ? 16.433 -27.310 -15.352 0.80 93.56 7 PRO D N 1
ATOM 1892 C CA . PRO B 2 7 ? 17.527 -28.237 -15.067 0.80 93.95 7 PRO D CA 1
ATOM 1893 C C . PRO B 2 7 ? 17.142 -29.750 -15.083 0.80 94.55 7 PRO D C 1
ATOM 1894 O O . PRO B 2 7 ? 17.940 -30.604 -15.623 0.80 94.84 7 PRO D O 1
ATOM 1898 N N . TYR B 2 8 ? 16.027 -30.223 -14.385 0.80 95.06 8 TYR D N 1
ATOM 1899 C CA . TYR B 2 8 ? 15.346 -31.512 -14.742 0.80 95.16 8 TYR D CA 1
ATOM 1900 C C . TYR B 2 8 ? 14.067 -32.018 -13.942 0.80 95.56 8 TYR D C 1
ATOM 1901 O O . TYR B 2 8 ? 14.184 -32.127 -12.485 0.80 95.68 8 TYR D O 1
ATOM 1910 N N . ALA B 2 9 ? 13.456 -33.075 -14.812 0.80 95.88 9 ALA D N 1
ATOM 1911 C CA . ALA B 2 9 ? 12.263 -33.887 -14.455 0.80 95.93 9 ALA D CA 1
ATOM 1912 C C . ALA B 2 9 ? 11.969 -34.920 -15.477 0.80 95.74 9 ALA D C 1
ATOM 1913 O O . ALA B 2 9 ? 12.831 -35.328 -16.252 0.80 95.39 9 ALA D O 1
#